Protein AF-A0A520JRY7-F1 (afdb_monomer_lite)

pLDDT: mean 71.34, std 22.79, range [27.14, 96.12]

Sequence (225 aa):
MYRLSPQTDRLFQAARTDRDGARLNGRCRMTIRLDDSADGVANPDWVLHAARRGGSVGSGRNVKAGEPNHASFRRAVLDQVLAVKILDAHLRNRIQLMQSDPTDLSGVSPTEAALLIRGMAAAGHADGGLQQPERARLVIYARTAPLTEDARCDILAEIERPPSIESLVRQVETPRIAERLYAVSIAVIGRESAVSRAYLAYLAIRLDLSNDIILRLNRENDSRR

Radius of gyration: 29.39 Å; chains: 1; bounding box: 61×73×72 Å

Foldseek 3Di:
DDDDDDPPPPVPPPPDDDPDDDDDDDDDDDDDDDDDDPPPDDPCVVVVVVVVPPDDDDDDDDDPPDPPPVVVVVVVVCVVVVVVVVVVVVVVVVVVVVPDQLLPCPPPDLLLLLLLLLLLLQLCCQQPHQDPVNLVVSLVSLVPRPYDPVSSVVSNVCSRPGDDLLVSLVSDPDLVSLLSSLLSSCLRRPCPDPRSVVVSVVSCVSSVHDPVSVVVSNVVSVVVD

Secondary structure (DSSP, 8-state):
--PPPTTGGGSSSSTT---------S-----------TTSS--THHHHHHHHT----------------HHHHHHHHHHHHHHHHHHHHHHHHHHHHT---TT--TT--HHHHHHHHHHHHHHHHHHT---HHHHHHHHHHHHHSS--HHHHHHHHHHHHSPPPHHHHHHT--SHHHHHHHHHHHHHHH-SSSHHHHHHHHHHHHHTT--HHHHHHHHHHHHHH-

Structure (mmCIF, N/CA/C/O backbone):
data_AF-A0A520JRY7-F1
#
_entry.id   AF-A0A520JRY7-F1
#
loop_
_atom_site.group_PDB
_atom_site.id
_atom_site.type_symbol
_atom_site.label_atom_id
_atom_site.label_alt_id
_atom_site.label_comp_id
_atom_site.label_asym_id
_atom_site.label_entity_id
_atom_site.label_seq_id
_atom_site.pdbx_PDB_ins_code
_atom_site.Cartn_x
_atom_site.Cartn_y
_atom_site.Cartn_z
_atom_site.occupancy
_atom_site.B_iso_or_equiv
_atom_site.auth_seq_id
_atom_site.auth_comp_id
_atom_site.auth_asym_id
_atom_site.auth_atom_id
_atom_site.pdbx_PDB_model_num
ATOM 1 N N . MET A 1 1 ? 3.749 -50.967 -9.430 1.00 41.41 1 MET A N 1
ATOM 2 C CA . MET A 1 1 ? 3.364 -51.441 -10.776 1.00 41.41 1 MET A CA 1
ATOM 3 C C . MET A 1 1 ? 2.195 -50.581 -11.249 1.00 41.41 1 MET A C 1
ATOM 5 O O . MET A 1 1 ? 1.063 -50.880 -10.908 1.00 41.41 1 MET A O 1
ATOM 9 N N . TYR A 1 2 ? 2.471 -49.471 -11.939 1.00 28.31 2 TYR A N 1
ATOM 10 C CA . TYR A 1 2 ? 1.441 -48.624 -12.555 1.00 28.31 2 TYR A CA 1
ATOM 11 C C . TYR A 1 2 ? 1.798 -48.421 -14.031 1.00 28.31 2 TYR A C 1
ATOM 13 O O . TYR A 1 2 ? 2.894 -47.971 -14.355 1.00 28.31 2 TYR A O 1
ATOM 21 N N . ARG A 1 3 ? 0.882 -48.871 -14.898 1.00 32.78 3 ARG A N 1
ATOM 22 C CA . ARG A 1 3 ? 0.915 -48.797 -16.365 1.00 32.78 3 ARG A CA 1
ATOM 23 C C . ARG A 1 3 ? 0.653 -47.362 -16.824 1.00 32.78 3 ARG A C 1
ATOM 25 O O . ARG A 1 3 ? -0.304 -46.747 -16.363 1.00 32.78 3 ARG A O 1
ATOM 32 N N . LEU A 1 4 ? 1.451 -46.885 -17.776 1.00 35.16 4 LEU A N 1
ATOM 33 C CA . LEU A 1 4 ? 1.168 -45.689 -18.574 1.00 35.16 4 LEU A CA 1
ATOM 34 C C . LEU A 1 4 ? 0.196 -46.033 -19.720 1.00 35.16 4 LEU A C 1
ATOM 36 O O . LEU A 1 4 ? 0.185 -47.161 -20.217 1.00 35.16 4 LEU A O 1
ATOM 40 N N . SER A 1 5 ? -0.651 -45.066 -20.076 1.00 40.75 5 SER A N 1
ATOM 41 C CA . SER A 1 5 ? -1.773 -45.162 -21.018 1.00 40.75 5 SER A CA 1
ATOM 42 C C . SER A 1 5 ? -1.356 -44.998 -22.503 1.00 40.75 5 SER A C 1
ATOM 44 O O . SER A 1 5 ? -0.248 -44.544 -22.785 1.00 40.75 5 SER A O 1
ATOM 46 N N . PRO A 1 6 ? -2.224 -45.355 -23.479 1.00 44.97 6 PRO A N 1
ATOM 47 C CA . PRO A 1 6 ? -1.853 -45.694 -24.868 1.00 44.97 6 PRO A CA 1
ATOM 48 C C . PRO A 1 6 ? -1.603 -44.527 -25.848 1.00 44.97 6 PRO A C 1
ATOM 50 O O . PRO A 1 6 ? -1.704 -44.716 -27.059 1.00 44.97 6 PRO A O 1
ATOM 53 N N . GLN A 1 7 ? -1.320 -43.308 -25.384 1.00 41.38 7 GLN A N 1
ATOM 54 C CA . GLN A 1 7 ? -1.220 -42.136 -26.277 1.00 41.38 7 GLN A CA 1
ATOM 55 C C . GLN A 1 7 ? 0.181 -41.868 -26.853 1.00 41.38 7 GLN A C 1
ATOM 57 O O . GLN A 1 7 ? 0.326 -41.018 -27.729 1.00 41.38 7 GLN A O 1
ATOM 62 N N . THR A 1 8 ? 1.206 -42.611 -26.437 1.00 41.31 8 THR A N 1
ATOM 63 C CA . THR A 1 8 ? 2.601 -42.390 -26.861 1.00 41.31 8 THR A CA 1
ATOM 64 C C . THR A 1 8 ? 2.986 -43.049 -28.191 1.00 41.31 8 THR A C 1
ATOM 66 O O . THR A 1 8 ? 4.033 -42.722 -28.744 1.00 41.31 8 THR A O 1
ATOM 69 N N . ASP A 1 9 ? 2.138 -43.908 -28.764 1.00 37.91 9 ASP A N 1
ATOM 70 C CA . ASP A 1 9 ? 2.526 -44.759 -29.903 1.00 37.91 9 ASP A CA 1
ATOM 71 C C . ASP A 1 9 ? 2.305 -44.126 -31.295 1.00 37.91 9 ASP A C 1
ATOM 73 O O . ASP A 1 9 ? 2.757 -44.650 -32.310 1.00 37.91 9 ASP A O 1
ATOM 77 N N . ARG A 1 10 ? 1.643 -42.960 -31.385 1.00 43.28 10 ARG A N 1
ATOM 78 C CA . ARG A 1 10 ? 1.391 -42.285 -32.680 1.00 43.28 10 ARG A CA 1
ATOM 79 C C . ARG A 1 10 ? 2.451 -41.267 -33.099 1.00 43.28 10 ARG A C 1
ATOM 81 O O . ARG A 1 10 ? 2.492 -40.902 -34.270 1.00 43.28 10 ARG A O 1
ATOM 88 N N . LEU A 1 11 ? 3.336 -40.842 -32.197 1.00 35.28 11 LEU A N 1
ATOM 89 C CA . LEU A 1 11 ? 4.366 -39.845 -32.525 1.00 35.28 11 LEU A CA 1
ATOM 90 C C . LEU A 1 11 ? 5.630 -40.454 -33.155 1.00 35.28 11 LEU A C 1
ATOM 92 O O . LEU A 1 11 ? 6.415 -39.730 -33.759 1.00 35.28 11 LEU A O 1
ATOM 96 N N . PHE A 1 12 ? 5.800 -41.780 -33.107 1.00 36.47 12 PHE A N 1
ATOM 97 C CA . PHE A 1 12 ? 6.983 -42.451 -33.660 1.00 36.47 12 PHE A CA 1
ATOM 98 C C . PHE A 1 12 ? 6.864 -42.902 -35.128 1.00 36.47 12 PHE A C 1
ATOM 100 O O . PHE A 1 12 ? 7.877 -43.283 -35.716 1.00 36.47 12 PHE A O 1
ATOM 107 N N . GLN A 1 13 ? 5.685 -42.830 -35.764 1.00 42.62 13 GLN A N 1
ATOM 108 C CA . GLN A 1 13 ? 5.512 -43.279 -37.161 1.00 42.62 13 GLN A CA 1
ATOM 109 C C . GLN A 1 13 ? 5.563 -42.174 -38.234 1.00 42.62 13 GLN A C 1
ATOM 111 O O . GLN A 1 13 ? 5.717 -42.502 -39.407 1.00 42.62 13 GLN A O 1
ATOM 116 N N . ALA A 1 14 ? 5.519 -40.883 -37.887 1.00 35.31 14 ALA A N 1
ATOM 117 C CA . ALA A 1 14 ? 5.470 -39.809 -38.894 1.00 35.31 14 ALA A CA 1
ATOM 118 C C . ALA A 1 14 ? 6.846 -39.338 -39.425 1.00 35.31 14 ALA A C 1
ATOM 120 O O . ALA A 1 14 ? 6.909 -38.578 -40.385 1.00 35.31 14 ALA A O 1
ATOM 121 N N . ALA A 1 15 ? 7.964 -39.787 -38.845 1.00 33.59 15 ALA A N 1
ATOM 122 C CA . ALA A 1 15 ? 9.295 -39.229 -39.125 1.00 33.59 15 ALA A CA 1
ATOM 123 C C . ALA A 1 15 ? 10.114 -39.979 -40.204 1.00 33.59 15 ALA A C 1
ATOM 125 O O . ALA A 1 15 ? 11.344 -39.995 -40.135 1.00 33.59 15 ALA A O 1
ATOM 126 N N . ARG A 1 16 ? 9.477 -40.640 -41.186 1.00 36.44 16 ARG A N 1
ATOM 127 C CA . ARG A 1 16 ? 10.201 -41.415 -42.224 1.00 36.44 16 ARG A CA 1
ATOM 128 C C . ARG A 1 16 ? 9.987 -41.023 -43.681 1.00 36.44 16 ARG A C 1
ATOM 130 O O . ARG A 1 16 ? 10.623 -41.632 -44.535 1.00 36.44 16 ARG A O 1
ATOM 137 N N . THR A 1 17 ? 9.207 -40.002 -44.001 1.00 41.28 17 THR A N 1
ATOM 138 C CA . THR A 1 17 ? 8.993 -39.628 -45.407 1.00 41.28 17 THR A CA 1
ATOM 139 C C . THR A 1 17 ? 9.148 -38.133 -45.607 1.00 41.28 17 THR A C 1
ATOM 141 O O . THR A 1 17 ? 8.151 -37.433 -45.700 1.00 41.28 17 THR A O 1
ATOM 144 N N . ASP A 1 18 ? 10.394 -37.656 -45.652 1.00 35.44 18 ASP A N 1
ATOM 145 C CA . ASP A 1 18 ? 10.755 -36.583 -46.589 1.00 35.44 18 ASP A CA 1
ATOM 146 C C . ASP A 1 18 ? 12.283 -36.499 -46.775 1.00 35.44 18 ASP A C 1
ATOM 148 O O . ASP A 1 18 ? 12.987 -35.630 -46.260 1.00 35.44 18 ASP A O 1
ATOM 152 N N . ARG A 1 19 ? 12.839 -37.493 -47.473 1.00 39.50 19 ARG A N 1
ATOM 153 C CA . ARG A 1 19 ? 13.975 -37.241 -48.360 1.00 39.50 19 ARG A CA 1
ATOM 154 C C . ARG A 1 19 ? 13.337 -37.082 -49.728 1.00 39.50 19 ARG A C 1
ATOM 156 O O . ARG A 1 19 ? 12.902 -38.096 -50.250 1.00 39.50 19 ARG A O 1
ATOM 163 N N . ASP A 1 20 ? 13.252 -35.869 -50.259 1.00 34.22 20 ASP A N 1
ATOM 164 C CA . ASP A 1 20 ? 13.630 -35.588 -51.644 1.00 34.22 20 ASP A CA 1
ATOM 165 C C . ASP A 1 20 ? 13.478 -34.101 -52.003 1.00 34.22 20 ASP A C 1
ATOM 167 O O . ASP A 1 20 ? 12.413 -33.506 -51.936 1.00 34.22 20 ASP A O 1
ATOM 171 N N . GLY A 1 21 ? 14.600 -33.525 -52.447 1.00 37.22 21 GLY A N 1
ATOM 172 C CA . GLY A 1 21 ? 14.643 -32.575 -53.557 1.00 37.22 21 GLY A CA 1
ATOM 173 C C . GLY A 1 21 ? 14.059 -31.171 -53.373 1.00 37.22 21 GLY A C 1
ATOM 174 O O . GLY A 1 21 ?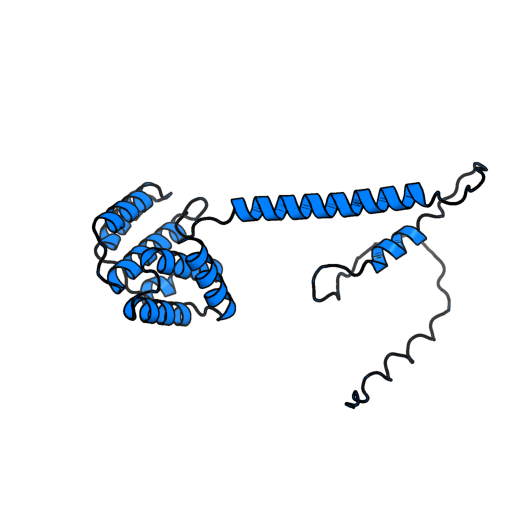 12.909 -30.927 -53.707 1.00 37.22 21 GLY A O 1
ATOM 175 N N . ALA A 1 22 ? 14.922 -30.182 -53.119 1.00 32.22 22 ALA A N 1
ATOM 176 C CA . ALA A 1 22 ? 14.772 -28.877 -53.771 1.00 32.22 22 ALA A CA 1
ATOM 177 C C . ALA A 1 22 ? 16.111 -28.136 -53.864 1.00 32.22 22 ALA A C 1
ATOM 179 O O . ALA A 1 22 ? 16.780 -27.853 -52.871 1.00 32.22 22 ALA A O 1
ATOM 180 N N . ARG A 1 23 ? 16.494 -27.846 -55.109 1.00 31.30 23 ARG A N 1
ATOM 181 C CA . ARG A 1 23 ? 17.669 -27.074 -55.508 1.00 31.30 23 ARG A CA 1
ATOM 182 C C . ARG A 1 23 ? 17.601 -25.646 -54.965 1.00 31.30 23 ARG A C 1
ATOM 184 O O . ARG A 1 23 ? 16.553 -25.010 -54.962 1.00 31.30 23 ARG A O 1
ATOM 191 N N . LEU A 1 24 ? 18.769 -25.145 -54.583 1.00 40.44 24 LEU A N 1
ATOM 192 C CA . LEU A 1 24 ? 19.009 -23.773 -54.164 1.00 40.44 24 LEU A CA 1
ATOM 193 C C . LEU A 1 24 ? 18.799 -22.811 -55.338 1.00 40.44 24 LEU A C 1
ATOM 195 O O . LEU A 1 24 ? 19.466 -22.937 -56.364 1.00 40.44 24 LEU A O 1
ATOM 199 N N . ASN A 1 25 ? 17.954 -21.800 -55.151 1.00 32.22 25 ASN A N 1
ATOM 200 C CA . ASN A 1 25 ? 18.123 -20.534 -55.846 1.00 32.22 25 ASN A CA 1
ATOM 201 C C . ASN A 1 25 ? 17.803 -19.373 -54.895 1.00 32.22 25 ASN A C 1
ATOM 203 O O . ASN A 1 25 ? 16.720 -19.312 -54.328 1.00 32.22 25 ASN A O 1
ATOM 207 N N . GLY A 1 26 ? 18.800 -18.502 -54.714 1.00 44.09 26 GLY A N 1
ATOM 208 C CA . GLY A 1 26 ? 18.720 -17.108 -54.264 1.00 44.09 26 GLY A CA 1
ATOM 209 C C . GLY A 1 26 ? 17.785 -16.720 -53.107 1.00 44.09 26 GLY A C 1
ATOM 210 O O . GLY A 1 26 ? 16.591 -16.553 -53.301 1.00 44.09 26 GLY A O 1
ATOM 211 N N . ARG A 1 27 ? 18.405 -16.344 -51.975 1.00 36.97 27 ARG A N 1
ATOM 212 C CA . ARG A 1 27 ? 17.860 -15.590 -50.817 1.00 36.97 27 ARG A CA 1
ATOM 213 C C . ARG A 1 27 ? 16.886 -16.336 -49.892 1.00 36.97 27 ARG A C 1
ATOM 215 O O . ARG A 1 27 ? 15.673 -16.188 -49.984 1.00 36.97 27 ARG A O 1
ATOM 222 N N . CYS A 1 28 ? 17.436 -16.970 -48.854 1.00 28.67 28 CYS A N 1
ATOM 223 C CA . CYS A 1 28 ? 16.674 -17.298 -47.646 1.00 28.67 28 CYS A CA 1
ATOM 224 C C . CYS A 1 28 ? 16.610 -16.087 -46.704 1.00 28.67 28 CYS A C 1
ATOM 226 O O . CYS A 1 28 ? 17.604 -15.679 -46.106 1.00 28.67 28 CYS A O 1
ATOM 228 N N . ARG A 1 29 ? 15.406 -15.530 -46.570 1.00 30.11 29 ARG A N 1
ATOM 229 C CA . ARG A 1 29 ? 14.998 -14.611 -45.505 1.00 30.11 29 ARG A CA 1
ATOM 230 C C . ARG A 1 29 ? 14.775 -15.447 -44.239 1.00 30.11 29 ARG A C 1
ATOM 232 O O . ARG A 1 29 ? 13.882 -16.284 -44.209 1.00 30.11 29 ARG A O 1
ATOM 239 N N . MET A 1 30 ? 15.612 -15.265 -43.220 1.00 27.14 30 MET A N 1
ATOM 240 C CA . MET A 1 30 ? 15.534 -16.019 -41.964 1.00 27.14 30 MET A CA 1
ATOM 241 C C . MET A 1 30 ? 14.424 -15.432 -41.077 1.00 27.14 30 MET A C 1
ATOM 243 O O . MET A 1 30 ? 14.625 -14.412 -40.425 1.00 27.14 30 MET A O 1
ATOM 247 N N . THR A 1 31 ? 13.245 -16.049 -41.055 1.00 30.72 31 THR A N 1
ATOM 248 C CA . THR A 1 31 ? 12.244 -15.830 -39.998 1.00 30.72 31 THR A CA 1
ATOM 249 C C . THR A 1 31 ? 12.404 -16.932 -38.960 1.00 30.72 31 THR A C 1
ATOM 251 O O . THR A 1 31 ? 12.147 -18.097 -39.260 1.00 30.72 31 THR A O 1
ATOM 254 N N . ILE A 1 32 ? 12.855 -16.583 -37.755 1.00 34.94 32 ILE A N 1
ATOM 255 C CA . ILE A 1 32 ? 12.918 -17.511 -36.622 1.00 34.94 32 ILE A CA 1
ATOM 256 C C . ILE A 1 32 ? 11.521 -17.556 -35.998 1.00 34.94 32 ILE A C 1
ATOM 258 O O . ILE A 1 32 ? 11.042 -16.540 -35.500 1.00 34.94 32 ILE A O 1
ATOM 262 N N . ARG A 1 33 ? 10.860 -18.718 -36.048 1.00 33.81 33 ARG A N 1
ATOM 263 C CA . ARG A 1 33 ? 9.723 -19.016 -35.168 1.00 33.81 33 ARG A CA 1
ATOM 264 C C . ARG A 1 33 ? 10.287 -19.401 -33.803 1.00 33.81 33 ARG A C 1
ATOM 266 O O . ARG A 1 33 ? 11.060 -20.350 -33.708 1.00 33.81 33 ARG A O 1
ATOM 273 N N . LEU A 1 34 ? 9.935 -18.619 -32.793 1.00 41.16 34 LEU A N 1
ATOM 274 C CA . LEU A 1 34 ? 10.097 -18.943 -31.382 1.00 41.16 34 LEU A CA 1
ATOM 275 C C . LEU A 1 34 ? 8.815 -19.660 -30.981 1.00 41.16 34 LEU A C 1
ATOM 277 O O . LEU A 1 34 ? 7.808 -18.978 -30.911 1.00 41.16 34 LEU A O 1
ATOM 281 N N . ASP A 1 35 ? 8.829 -20.976 -30.791 1.00 37.75 35 ASP A N 1
ATOM 282 C CA . ASP A 1 35 ? 7.811 -21.657 -29.985 1.00 37.75 35 ASP A CA 1
ATOM 283 C C . ASP A 1 35 ? 8.328 -23.022 -29.501 1.00 37.75 35 ASP A C 1
ATOM 285 O O . ASP A 1 35 ? 9.102 -23.689 -30.190 1.00 37.75 35 ASP A O 1
ATOM 289 N N . ASP A 1 36 ? 7.865 -23.366 -28.296 1.00 39.59 36 ASP A N 1
ATOM 290 C CA . ASP A 1 36 ? 8.012 -24.593 -27.499 1.00 39.59 36 ASP A CA 1
ATOM 291 C C . ASP A 1 36 ? 9.268 -24.771 -26.621 1.00 39.59 36 ASP A C 1
ATOM 293 O O . ASP A 1 36 ? 10.148 -25.590 -26.880 1.00 39.59 36 ASP A O 1
ATOM 297 N N . SER A 1 37 ? 9.282 -24.077 -25.470 1.00 38.31 37 SER A N 1
ATOM 298 C CA . SER A 1 37 ? 9.876 -24.609 -24.229 1.00 38.31 37 SER A CA 1
ATOM 299 C C . SER A 1 37 ? 9.226 -23.963 -22.995 1.00 38.31 37 SER A C 1
ATOM 301 O O . SER A 1 37 ? 9.365 -22.760 -22.782 1.00 38.31 37 SER A O 1
ATOM 303 N N . ALA A 1 38 ? 8.534 -24.764 -22.178 1.00 42.19 38 ALA A N 1
ATOM 304 C CA . ALA A 1 38 ? 7.659 -24.309 -21.086 1.00 42.19 38 ALA A CA 1
ATOM 305 C C . ALA A 1 38 ? 8.366 -23.549 -19.942 1.00 42.19 38 ALA A C 1
ATOM 307 O O . ALA A 1 38 ? 7.726 -22.754 -19.261 1.00 42.19 38 ALA A O 1
ATOM 308 N N . ASP A 1 39 ? 9.682 -23.712 -19.776 1.00 43.38 39 ASP A N 1
ATOM 309 C CA . ASP A 1 39 ? 10.377 -23.232 -18.570 1.00 43.38 39 ASP A CA 1
ATOM 310 C C . ASP A 1 39 ? 11.445 -22.162 -18.852 1.00 43.38 39 ASP A C 1
ATOM 312 O O . ASP A 1 39 ? 12.258 -21.841 -17.986 1.00 43.38 39 ASP A O 1
ATOM 316 N N . GLY A 1 40 ? 11.489 -21.611 -20.072 1.00 39.91 40 GLY A N 1
ATOM 317 C CA . GLY A 1 40 ? 12.366 -20.486 -20.440 1.00 39.91 40 GLY A CA 1
ATOM 318 C C . GLY A 1 40 ? 13.880 -20.727 -20.311 1.00 39.91 40 GLY A C 1
ATOM 319 O O . GLY A 1 40 ? 14.669 -19.850 -20.661 1.00 39.91 40 GLY A O 1
ATOM 320 N N . VAL A 1 41 ? 14.316 -21.898 -19.840 1.00 44.69 41 VAL A N 1
ATOM 321 C CA . VAL A 1 41 ? 15.723 -22.226 -19.618 1.00 44.69 41 VAL A CA 1
ATOM 322 C C . VAL A 1 41 ? 15.999 -23.672 -20.029 1.00 44.69 41 VAL A C 1
ATOM 324 O O . VAL A 1 41 ? 15.470 -24.618 -19.461 1.00 44.69 41 VAL A O 1
ATOM 327 N N . ALA A 1 42 ? 16.924 -23.791 -20.983 1.00 48.09 42 ALA A N 1
ATOM 328 C CA . ALA A 1 42 ? 17.711 -24.971 -21.329 1.00 48.09 42 ALA A CA 1
ATOM 329 C C . ALA A 1 42 ? 16.986 -26.162 -21.987 1.00 48.09 42 ALA A C 1
ATOM 331 O O . ALA A 1 42 ? 16.807 -27.210 -21.378 1.00 48.09 42 ALA A O 1
ATOM 332 N N . ASN A 1 43 ? 16.831 -26.092 -23.314 1.00 42.09 43 ASN A N 1
ATOM 333 C CA . ASN A 1 43 ? 17.341 -27.202 -24.120 1.00 42.09 43 ASN A CA 1
ATOM 334 C C . ASN A 1 43 ? 18.687 -26.781 -24.758 1.00 42.09 43 ASN A C 1
ATOM 336 O O . ASN A 1 43 ? 18.699 -25.893 -25.614 1.00 42.09 43 ASN A O 1
ATOM 340 N N . PRO A 1 44 ? 19.834 -27.358 -24.346 1.00 48.00 44 PRO A N 1
ATOM 341 C CA . PRO A 1 44 ? 21.146 -27.063 -24.925 1.00 48.00 44 PRO A CA 1
ATOM 342 C C . PRO A 1 44 ? 21.335 -27.647 -26.336 1.00 48.00 44 PRO A C 1
ATOM 344 O O . PRO A 1 44 ? 22.388 -27.435 -26.944 1.00 48.00 44 PRO A O 1
ATOM 347 N N . ASP A 1 45 ? 20.339 -28.345 -26.891 1.00 46.16 45 ASP A N 1
ATOM 348 C CA . ASP A 1 45 ? 20.431 -28.958 -28.217 1.00 46.16 45 ASP A CA 1
ATOM 349 C C . ASP A 1 45 ? 20.766 -27.946 -29.313 1.00 46.16 45 ASP A C 1
ATOM 351 O O . ASP A 1 45 ? 21.584 -28.237 -30.186 1.00 46.16 45 ASP A O 1
ATOM 355 N N . TRP A 1 46 ? 20.240 -26.718 -29.259 1.00 52.47 46 TRP A N 1
ATOM 356 C CA . TRP A 1 46 ? 20.576 -25.709 -30.270 1.00 52.47 46 TRP A CA 1
ATOM 357 C C . TRP A 1 46 ? 22.041 -25.242 -30.182 1.00 52.47 46 TRP A C 1
ATOM 359 O O . TRP A 1 46 ? 22.648 -24.948 -31.215 1.00 52.47 46 TRP A O 1
ATOM 369 N N . VAL A 1 47 ? 22.644 -25.249 -28.987 1.00 46.50 47 VAL A N 1
ATOM 370 C CA . VAL A 1 47 ? 24.066 -24.924 -28.766 1.00 46.50 47 VAL A CA 1
ATOM 371 C C . VAL A 1 47 ? 24.958 -26.052 -29.298 1.00 46.50 47 VAL A C 1
ATOM 373 O O . VAL A 1 47 ? 25.953 -25.798 -29.982 1.00 46.50 47 VAL A O 1
ATOM 376 N N . LEU A 1 48 ? 24.553 -27.310 -29.095 1.00 43.94 48 LEU A N 1
ATOM 377 C CA . LEU A 1 48 ? 25.229 -28.487 -29.656 1.00 43.94 48 LEU A CA 1
ATOM 378 C C . LEU A 1 48 ? 25.047 -28.611 -31.183 1.00 43.94 48 LEU A C 1
ATOM 380 O O . LEU A 1 48 ? 25.920 -29.143 -31.877 1.00 43.94 48 LEU A O 1
ATOM 384 N N . HIS A 1 49 ? 23.940 -28.106 -31.734 1.00 41.03 49 HIS A N 1
ATOM 385 C CA . HIS A 1 49 ? 23.690 -28.058 -33.178 1.00 41.03 49 HIS A CA 1
ATOM 386 C C . HIS A 1 49 ? 24.406 -26.896 -33.881 1.00 41.03 49 HIS A C 1
ATOM 388 O O . HIS A 1 49 ? 24.795 -27.047 -35.043 1.00 41.03 49 HIS A O 1
ATOM 394 N N . ALA A 1 50 ? 24.628 -25.765 -33.205 1.00 44.22 50 ALA A N 1
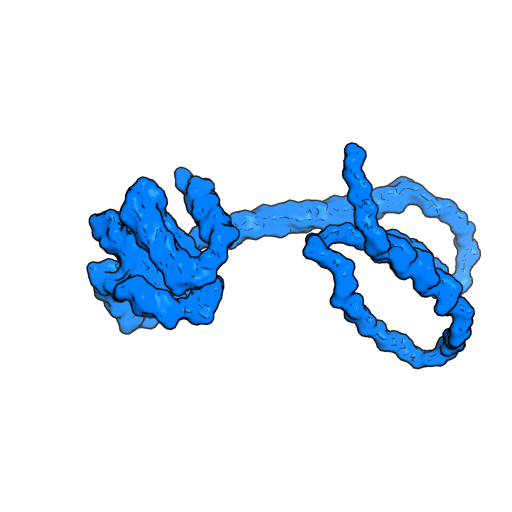ATOM 395 C CA . ALA A 1 50 ? 25.430 -24.659 -33.729 1.00 44.22 50 ALA A CA 1
ATOM 396 C C . ALA A 1 50 ? 26.916 -25.044 -33.844 1.00 44.22 50 ALA A C 1
ATOM 398 O O . ALA A 1 50 ? 27.541 -24.784 -34.873 1.00 44.22 50 ALA A O 1
ATOM 399 N N . ALA A 1 51 ? 27.450 -25.768 -32.854 1.00 43.19 51 ALA A N 1
ATOM 400 C CA . ALA A 1 51 ? 28.828 -26.262 -32.868 1.00 43.19 51 ALA A CA 1
ATOM 401 C C . ALA A 1 51 ? 29.115 -27.244 -34.024 1.00 43.19 51 ALA A C 1
ATOM 403 O O . ALA A 1 51 ? 30.220 -27.264 -34.560 1.00 43.19 51 ALA A O 1
ATOM 404 N N . ARG A 1 52 ? 28.113 -28.019 -34.469 1.00 45.41 52 ARG A N 1
ATOM 405 C CA . ARG A 1 52 ? 28.249 -28.954 -35.603 1.00 45.41 52 ARG A CA 1
ATOM 406 C C . ARG A 1 52 ? 28.201 -28.297 -36.986 1.00 45.41 52 ARG A C 1
ATOM 408 O O . ARG A 1 52 ? 28.637 -28.917 -37.949 1.00 45.41 52 ARG A O 1
ATOM 415 N N . ARG A 1 53 ? 27.696 -27.062 -37.109 1.00 41.38 53 ARG A N 1
ATOM 416 C CA . ARG A 1 53 ? 27.581 -26.350 -38.401 1.00 41.38 53 ARG A CA 1
ATOM 417 C C . ARG A 1 53 ? 28.723 -25.371 -38.692 1.00 41.38 53 ARG A C 1
ATOM 419 O O . ARG A 1 53 ? 28.748 -24.784 -39.769 1.00 41.38 53 ARG A O 1
ATOM 426 N N . GLY A 1 54 ? 29.700 -25.237 -37.795 1.00 41.59 54 GLY A N 1
ATOM 427 C CA . GLY A 1 54 ? 30.882 -24.380 -37.963 1.00 41.59 54 GLY A CA 1
ATOM 428 C C . GLY A 1 54 ? 31.948 -24.912 -38.933 1.00 41.59 54 GLY A C 1
ATOM 429 O O . GLY A 1 54 ? 33.134 -24.762 -38.662 1.00 41.59 54 GLY A O 1
ATOM 430 N N . GLY A 1 55 ? 31.558 -25.546 -40.041 1.00 45.81 55 GLY A N 1
ATOM 431 C CA . GLY A 1 55 ? 32.491 -26.173 -40.978 1.00 45.81 55 GLY A CA 1
ATOM 432 C C . GLY A 1 55 ? 31.972 -26.227 -42.411 1.00 45.81 55 GLY A C 1
ATOM 433 O O . GLY A 1 55 ? 31.596 -27.292 -42.880 1.00 45.81 55 GLY A O 1
ATOM 434 N N . SER A 1 56 ? 31.921 -25.085 -43.102 1.00 43.84 56 SER A N 1
ATOM 435 C CA . SER A 1 56 ? 32.316 -24.946 -44.521 1.00 43.84 56 SER A CA 1
ATOM 436 C C . SER A 1 56 ? 31.872 -23.597 -45.102 1.00 43.84 56 SER A C 1
ATOM 438 O O . SER A 1 56 ? 30.753 -23.423 -45.568 1.00 43.84 56 SER A O 1
ATOM 440 N N . VAL A 1 57 ? 32.802 -22.643 -45.147 1.00 34.94 57 VAL A N 1
ATOM 441 C CA . VAL A 1 57 ? 32.862 -21.637 -46.215 1.00 34.94 57 VAL A CA 1
ATOM 442 C C . VAL A 1 57 ? 34.313 -21.630 -46.679 1.00 34.94 57 VAL A C 1
ATOM 444 O O . VAL A 1 57 ? 35.223 -21.368 -45.896 1.00 34.94 57 VAL A O 1
ATOM 447 N N . GLY A 1 58 ? 34.530 -22.062 -47.918 1.00 36.66 58 GLY A N 1
ATOM 448 C CA . GLY A 1 58 ? 35.856 -22.307 -48.467 1.00 36.66 58 GLY A CA 1
ATOM 449 C C . GLY A 1 58 ? 36.606 -21.032 -48.844 1.00 36.66 58 GLY A C 1
ATOM 450 O O . GLY A 1 58 ? 36.031 -20.100 -49.393 1.00 36.66 58 GLY A O 1
ATOM 451 N N . SER A 1 59 ? 37.916 -21.040 -48.609 1.00 32.66 59 SER A N 1
ATOM 452 C CA . SER A 1 59 ? 38.933 -20.659 -49.595 1.00 32.66 59 SER A CA 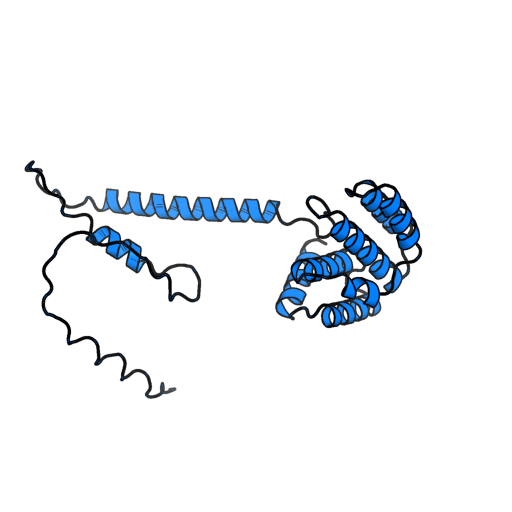1
ATOM 453 C C . SER A 1 59 ? 40.304 -21.111 -49.083 1.00 32.66 59 SER A C 1
ATOM 455 O O . SER A 1 59 ? 40.565 -21.100 -47.882 1.00 32.66 59 SER A O 1
ATOM 457 N N . GLY A 1 60 ? 41.139 -21.602 -49.995 1.00 41.97 60 GLY A N 1
ATOM 458 C CA . GLY A 1 60 ? 42.247 -22.514 -49.731 1.00 41.97 60 GLY A CA 1
ATOM 459 C C . GLY A 1 60 ? 43.302 -22.035 -48.730 1.00 41.97 60 GLY A C 1
ATOM 460 O O . GLY A 1 60 ? 43.850 -20.942 -48.841 1.00 41.97 60 GLY A O 1
ATOM 461 N N . ARG A 1 61 ? 43.644 -22.934 -47.802 1.00 34.78 61 ARG A N 1
ATOM 462 C CA . ARG A 1 61 ? 44.988 -23.147 -47.244 1.00 34.78 61 ARG A CA 1
ATOM 463 C C . ARG A 1 61 ? 44.983 -24.501 -46.532 1.00 34.78 61 ARG A C 1
ATOM 465 O O . ARG A 1 61 ? 44.136 -24.754 -45.682 1.00 34.78 61 ARG A O 1
ATOM 472 N N . ASN A 1 62 ? 45.893 -25.386 -46.928 1.00 44.56 62 ASN A N 1
ATOM 473 C CA . ASN A 1 62 ? 46.028 -26.729 -46.373 1.00 44.56 62 ASN A CA 1
ATOM 474 C C . ASN A 1 62 ? 46.637 -26.627 -44.963 1.00 44.56 62 ASN A C 1
ATOM 476 O O . ASN A 1 62 ? 47.852 -26.662 -44.792 1.00 44.56 62 ASN A O 1
ATOM 480 N N . VAL A 1 63 ? 45.787 -26.405 -43.959 1.00 44.34 63 VAL A N 1
ATOM 481 C CA . VAL A 1 63 ? 46.143 -26.544 -42.546 1.00 44.34 63 VAL A CA 1
ATOM 482 C C . VAL A 1 63 ? 45.730 -27.954 -42.151 1.00 44.34 63 VAL A C 1
ATOM 484 O O . VAL A 1 63 ? 44.549 -28.289 -42.228 1.00 44.34 63 VAL A O 1
ATOM 487 N N . LYS A 1 64 ? 46.700 -28.790 -41.758 1.00 44.16 64 LYS A N 1
ATOM 488 C CA . LYS A 1 64 ? 46.427 -30.098 -41.151 1.00 44.16 64 LYS A CA 1
ATOM 489 C C . LYS A 1 64 ? 45.376 -29.898 -40.059 1.00 44.16 64 LYS A C 1
ATOM 491 O O . LYS A 1 64 ? 45.633 -29.159 -39.110 1.00 44.16 64 LYS A O 1
ATOM 496 N N . ALA A 1 65 ? 44.210 -30.522 -40.209 1.00 43.25 65 ALA A N 1
ATOM 497 C CA . ALA A 1 65 ? 43.179 -30.542 -39.183 1.00 43.25 65 ALA A CA 1
ATOM 498 C C . ALA A 1 65 ? 43.728 -31.321 -37.979 1.00 43.25 65 ALA A C 1
ATOM 500 O O . ALA A 1 65 ? 43.600 -32.539 -37.900 1.00 43.25 65 ALA A O 1
ATOM 501 N N . GLY A 1 66 ? 44.432 -30.621 -37.087 1.00 48.22 66 GLY A N 1
ATOM 502 C CA . GLY A 1 66 ? 44.734 -31.131 -35.761 1.00 48.22 66 GLY A CA 1
ATOM 503 C C . GLY A 1 66 ? 43.408 -31.363 -35.053 1.00 48.22 66 GLY A C 1
ATOM 504 O O . GLY A 1 66 ? 42.539 -30.488 -35.088 1.00 48.22 66 GLY A O 1
ATOM 505 N N . GLU A 1 67 ? 43.239 -32.550 -34.473 1.00 51.06 67 GLU A N 1
ATOM 506 C CA . GLU A 1 67 ? 42.069 -32.885 -33.667 1.00 51.06 67 GLU A CA 1
ATOM 507 C C . GLU A 1 67 ? 41.755 -31.726 -32.712 1.00 51.06 67 GLU A C 1
ATOM 509 O O . GLU A 1 67 ? 42.682 -31.164 -32.111 1.00 51.06 67 GLU A O 1
ATOM 514 N N . PRO A 1 68 ? 40.479 -31.318 -32.580 1.00 55.22 68 PRO A N 1
ATOM 515 C CA . PRO A 1 68 ? 40.127 -30.227 -31.691 1.00 55.22 68 PRO A CA 1
ATOM 516 C C . PRO A 1 68 ? 40.653 -30.563 -30.297 1.00 55.22 68 PRO A C 1
ATOM 518 O O . PRO A 1 68 ? 40.303 -31.588 -29.710 1.00 55.22 68 PRO A O 1
ATOM 521 N N . ASN A 1 69 ? 41.549 -29.719 -29.783 1.00 66.06 69 ASN A N 1
ATOM 522 C CA . ASN A 1 69 ? 42.132 -29.926 -28.471 1.00 66.06 69 ASN A CA 1
ATOM 523 C C . ASN A 1 69 ? 40.991 -29.895 -27.442 1.00 66.06 69 ASN A C 1
ATOM 525 O O . ASN A 1 69 ? 40.418 -28.852 -27.137 1.00 66.06 69 ASN A O 1
ATOM 529 N N . HIS A 1 70 ? 40.640 -31.058 -26.902 1.00 57.56 70 HIS A N 1
ATOM 530 C CA . HIS A 1 70 ? 39.524 -31.215 -25.972 1.00 57.56 70 HIS A CA 1
ATOM 531 C C . HIS A 1 70 ? 39.687 -30.327 -24.726 1.00 57.56 70 HIS A C 1
ATOM 533 O O . HIS A 1 70 ? 38.708 -29.989 -24.061 1.00 57.56 70 HIS A O 1
ATOM 539 N N . ALA A 1 71 ? 40.917 -29.921 -24.391 1.00 62.59 71 ALA A N 1
ATOM 540 C CA . ALA A 1 71 ? 41.178 -28.952 -23.335 1.00 62.59 71 ALA A CA 1
ATOM 541 C C . ALA A 1 71 ? 40.773 -27.517 -23.723 1.00 62.59 71 ALA A C 1
ATOM 543 O O . ALA A 1 71 ? 40.195 -26.824 -22.889 1.00 62.59 71 ALA A O 1
ATOM 544 N N . SER A 1 72 ? 41.009 -27.074 -24.964 1.00 62.59 72 SER A N 1
ATOM 545 C CA . SER A 1 72 ? 40.600 -25.732 -25.410 1.00 62.59 72 SER A CA 1
ATOM 546 C C . SER A 1 72 ? 39.086 -25.630 -25.585 1.00 62.59 72 SER A C 1
ATOM 548 O O . SER A 1 72 ? 38.496 -24.628 -25.188 1.00 62.59 72 SER A O 1
ATOM 550 N N . PHE A 1 73 ? 38.442 -26.694 -26.073 1.00 57.72 73 PHE A N 1
ATOM 551 C CA . PHE A 1 73 ? 36.983 -26.766 -26.155 1.00 57.72 73 PHE A CA 1
ATOM 552 C C . PHE A 1 73 ? 36.327 -26.736 -24.764 1.00 57.72 73 PHE A C 1
ATOM 554 O O . PHE A 1 73 ? 35.415 -25.946 -24.532 1.00 57.72 73 PHE A O 1
ATOM 561 N N . ARG A 1 74 ? 36.833 -27.525 -23.801 1.00 69.38 74 ARG A N 1
ATOM 562 C CA . ARG A 1 74 ? 36.350 -27.486 -22.407 1.00 69.38 74 ARG A CA 1
ATOM 563 C C . ARG A 1 74 ? 36.522 -26.109 -21.776 1.00 69.38 74 ARG A C 1
ATOM 565 O O . ARG A 1 74 ? 35.618 -25.661 -21.085 1.00 69.38 74 ARG A O 1
ATOM 572 N N . ARG A 1 75 ? 37.642 -25.431 -22.034 1.00 74.50 75 ARG A N 1
ATOM 573 C CA . ARG A 1 75 ? 37.894 -24.081 -21.518 1.00 74.50 75 ARG A CA 1
ATOM 574 C C . ARG A 1 75 ? 36.897 -23.064 -22.076 1.00 74.50 75 ARG A C 1
ATOM 576 O O . ARG A 1 75 ? 36.286 -22.359 -21.293 1.00 74.50 75 ARG A O 1
ATOM 583 N N . ALA A 1 76 ? 36.634 -23.087 -23.382 1.00 71.88 76 ALA A N 1
ATOM 584 C CA . ALA A 1 76 ? 35.648 -22.202 -24.005 1.00 71.88 76 ALA A CA 1
ATOM 585 C C . ALA A 1 76 ? 34.220 -22.425 -23.471 1.00 71.88 76 ALA A C 1
ATOM 587 O O . ALA A 1 76 ? 33.495 -21.468 -23.204 1.00 71.88 76 ALA A O 1
ATOM 588 N N . VAL A 1 77 ? 33.823 -23.688 -23.268 1.00 77.44 77 VAL A N 1
ATOM 589 C CA . VAL A 1 77 ? 32.520 -24.020 -22.668 1.00 77.44 77 VAL A CA 1
ATOM 590 C C . VAL A 1 77 ? 32.455 -23.558 -21.209 1.00 77.44 77 VAL A C 1
ATOM 592 O O . VAL A 1 77 ? 31.448 -22.988 -20.795 1.00 77.44 77 VAL A O 1
ATOM 595 N N . LEU A 1 78 ? 33.525 -23.762 -20.434 1.00 80.62 78 LEU A N 1
ATOM 596 C CA . LEU A 1 78 ? 33.611 -23.293 -19.050 1.00 80.62 78 LEU A CA 1
ATOM 597 C C . LEU A 1 78 ? 33.546 -21.767 -18.964 1.00 80.62 78 LEU A C 1
ATOM 599 O O . LEU A 1 78 ? 32.799 -21.262 -18.134 1.00 80.62 78 LEU A O 1
ATOM 603 N N . ASP A 1 79 ? 34.249 -21.045 -19.835 1.00 78.56 79 ASP A N 1
ATOM 604 C CA . ASP A 1 79 ? 34.236 -19.580 -19.874 1.00 78.56 79 ASP A CA 1
ATOM 605 C C . ASP A 1 79 ? 32.825 -19.051 -20.167 1.00 78.56 79 ASP A C 1
ATOM 607 O O . ASP A 1 79 ? 32.361 -18.106 -19.529 1.00 78.56 79 ASP A O 1
ATOM 611 N N . GLN A 1 80 ? 32.091 -19.704 -21.073 1.00 74.69 80 GLN A N 1
ATOM 612 C CA . GLN A 1 80 ? 30.723 -19.319 -21.411 1.00 74.69 80 GLN A CA 1
ATOM 613 C C . GLN A 1 80 ? 29.728 -19.625 -20.280 1.00 74.69 80 GLN A C 1
ATOM 615 O O . GLN A 1 80 ? 28.908 -18.773 -19.934 1.00 74.69 80 GLN A O 1
ATOM 620 N N . VAL A 1 81 ? 29.807 -20.813 -19.668 1.00 88.25 81 VAL A N 1
ATOM 621 C CA . VAL A 1 81 ? 28.957 -21.182 -18.521 1.00 88.25 81 VAL A CA 1
ATOM 622 C C . VAL A 1 81 ? 29.254 -20.286 -17.320 1.00 88.25 81 VAL A C 1
ATOM 624 O O . VAL A 1 81 ? 28.326 -19.825 -16.654 1.00 88.25 81 VAL A O 1
ATOM 627 N N . LEU A 1 82 ? 30.530 -19.997 -17.065 1.00 87.00 82 LEU A N 1
ATOM 628 C CA . LEU A 1 82 ? 30.961 -19.092 -16.009 1.00 87.00 82 LEU A CA 1
ATOM 629 C C . LEU A 1 82 ? 30.441 -17.675 -16.259 1.00 87.00 82 LEU A C 1
ATOM 631 O O . LEU A 1 82 ? 29.872 -17.085 -15.347 1.00 87.00 82 LEU A O 1
ATOM 635 N N . ALA A 1 83 ? 30.553 -17.151 -17.483 1.00 85.19 83 ALA A N 1
ATOM 636 C CA . ALA A 1 83 ? 30.023 -15.836 -17.835 1.00 85.19 83 ALA A CA 1
ATOM 637 C C . ALA A 1 83 ? 28.506 -15.745 -17.600 1.00 85.19 83 ALA A C 1
ATOM 639 O O . ALA A 1 83 ? 28.038 -14.777 -17.002 1.00 85.19 83 ALA A O 1
ATOM 640 N N . VAL A 1 84 ? 27.742 -16.773 -17.991 1.00 83.12 84 VAL A N 1
ATOM 641 C CA . VAL A 1 84 ? 26.293 -16.837 -17.737 1.00 83.12 84 VAL A CA 1
ATOM 642 C C . VAL A 1 84 ? 25.996 -16.894 -16.240 1.00 83.12 84 VAL A C 1
ATOM 644 O O . VAL A 1 84 ? 25.109 -16.186 -15.780 1.00 83.12 84 VAL A O 1
ATOM 647 N N . LYS A 1 85 ? 26.736 -17.690 -15.458 1.00 85.69 85 LYS A N 1
ATOM 648 C CA . LYS A 1 85 ? 26.533 -17.801 -14.004 1.00 85.69 85 LYS A CA 1
ATOM 649 C C . LYS A 1 85 ? 26.929 -16.535 -13.249 1.00 85.69 85 LYS A C 1
ATOM 651 O O . LYS A 1 85 ? 26.235 -16.166 -12.310 1.00 85.69 85 LYS A O 1
ATOM 656 N N . ILE A 1 86 ? 27.999 -15.858 -13.662 1.00 92.38 86 ILE A N 1
ATOM 657 C CA . ILE A 1 86 ? 28.407 -14.567 -13.096 1.00 92.38 86 ILE A CA 1
ATOM 658 C C . ILE A 1 86 ? 27.374 -13.499 -13.442 1.00 92.38 86 ILE A C 1
ATOM 660 O O . ILE A 1 86 ? 26.980 -12.746 -12.559 1.00 92.38 86 ILE A O 1
ATOM 664 N N . LEU A 1 87 ? 26.901 -13.445 -14.691 1.00 80.81 87 LEU A N 1
ATOM 665 C CA . LEU A 1 87 ? 25.852 -12.510 -15.093 1.00 80.81 87 LEU A CA 1
ATOM 666 C C . LEU A 1 87 ? 24.548 -12.787 -14.340 1.00 80.81 87 LEU A C 1
ATOM 668 O O . LEU A 1 87 ? 23.936 -11.859 -13.833 1.00 80.81 87 LEU A O 1
ATOM 672 N N . ASP A 1 88 ? 24.150 -14.050 -14.217 1.00 79.62 88 ASP A N 1
ATOM 673 C CA . ASP A 1 88 ? 22.977 -14.478 -13.454 1.00 79.62 88 ASP A CA 1
ATOM 674 C C . ASP A 1 88 ? 23.107 -14.100 -11.970 1.00 79.62 88 ASP A C 1
ATOM 676 O O . ASP A 1 88 ? 22.209 -13.472 -11.416 1.00 79.62 88 ASP A O 1
ATOM 680 N N . ALA A 1 89 ? 24.249 -14.376 -11.335 1.00 80.94 89 ALA A N 1
ATOM 681 C CA . ALA A 1 89 ? 24.520 -13.960 -9.960 1.00 80.94 89 ALA A CA 1
ATOM 682 C C . ALA A 1 89 ? 24.536 -12.429 -9.807 1.00 80.94 89 ALA A C 1
ATOM 684 O O . ALA A 1 89 ? 23.985 -11.903 -8.842 1.00 80.94 89 ALA A O 1
ATOM 685 N N . HIS A 1 90 ? 25.119 -11.705 -10.767 1.00 78.19 90 HIS A N 1
ATOM 686 C CA . HIS A 1 90 ? 25.161 -10.244 -10.775 1.00 78.19 90 HIS A CA 1
ATOM 687 C C . HIS A 1 90 ? 23.763 -9.645 -10.930 1.00 78.19 90 HIS A C 1
ATOM 689 O O . HIS A 1 90 ? 23.398 -8.750 -10.176 1.00 78.19 90 HIS A O 1
ATOM 695 N N . LEU A 1 91 ? 22.959 -10.157 -11.863 1.00 78.38 91 LEU A N 1
ATOM 696 C CA . LEU A 1 91 ? 21.585 -9.716 -12.062 1.00 78.38 91 LEU A CA 1
ATOM 697 C C . LEU A 1 91 ? 20.717 -10.065 -10.855 1.00 78.38 91 LEU A C 1
ATOM 699 O O . LEU A 1 91 ? 19.961 -9.207 -10.425 1.00 78.38 91 LEU A O 1
ATOM 703 N N . ARG A 1 92 ? 20.861 -11.252 -10.251 1.00 66.94 92 ARG A N 1
ATOM 704 C CA . ARG A 1 92 ? 20.158 -11.611 -9.005 1.00 66.94 92 ARG A CA 1
ATOM 705 C C . ARG A 1 92 ? 20.524 -10.679 -7.856 1.00 66.94 92 ARG A C 1
ATOM 707 O O . ARG A 1 92 ? 19.622 -10.178 -7.198 1.00 66.94 92 ARG A O 1
ATOM 714 N N . ASN A 1 93 ? 21.811 -10.397 -7.661 1.00 71.81 93 ASN A N 1
ATOM 715 C CA . ASN A 1 93 ? 22.279 -9.465 -6.634 1.00 71.81 93 ASN A CA 1
ATOM 716 C C . ASN A 1 93 ? 21.746 -8.045 -6.900 1.00 71.81 93 ASN A C 1
ATOM 718 O O . ASN A 1 93 ? 21.187 -7.394 -6.023 1.00 71.81 93 ASN A O 1
ATOM 722 N N . ARG A 1 94 ? 21.796 -7.589 -8.154 1.00 63.22 94 ARG A N 1
ATOM 723 C CA . ARG A 1 94 ? 21.269 -6.277 -8.536 1.00 63.22 94 ARG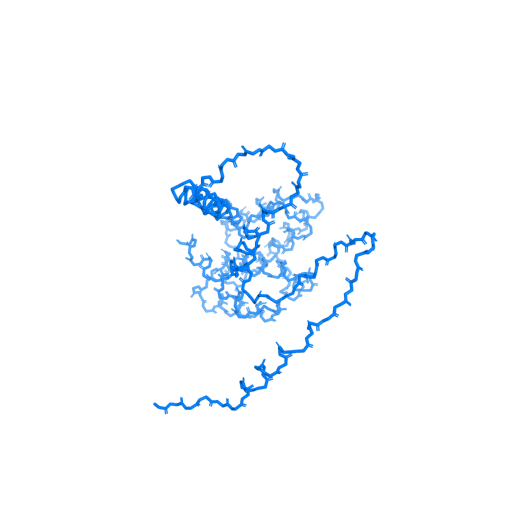 A CA 1
ATOM 724 C C . ARG A 1 94 ? 19.749 -6.195 -8.400 1.00 63.22 94 ARG A C 1
ATOM 726 O O . ARG A 1 94 ? 19.250 -5.162 -7.992 1.00 63.22 94 ARG A O 1
ATOM 733 N N . ILE A 1 95 ? 19.015 -7.263 -8.706 1.00 55.47 95 ILE A N 1
ATOM 734 C CA . ILE A 1 95 ? 17.560 -7.345 -8.514 1.00 55.47 95 ILE A CA 1
ATOM 735 C C . ILE A 1 95 ? 17.217 -7.354 -7.020 1.00 55.47 95 ILE A C 1
ATOM 737 O O . ILE A 1 95 ? 16.263 -6.690 -6.638 1.00 55.47 95 ILE A O 1
ATOM 741 N N . GLN A 1 96 ? 18.012 -8.018 -6.171 1.00 55.81 96 GLN A N 1
ATOM 742 C CA . GLN A 1 96 ? 17.874 -7.956 -4.709 1.00 55.81 96 GLN A CA 1
ATOM 743 C C . GLN A 1 96 ? 18.085 -6.533 -4.177 1.00 55.81 96 GLN A C 1
ATOM 745 O O . GLN A 1 96 ? 17.279 -6.057 -3.387 1.00 55.81 96 GLN A O 1
ATOM 750 N N . LEU A 1 97 ? 19.097 -5.817 -4.674 1.00 49.50 97 LEU A N 1
ATOM 751 C CA . LEU A 1 97 ? 19.319 -4.399 -4.352 1.00 49.50 97 LEU A CA 1
ATOM 752 C C . LEU A 1 97 ? 18.214 -3.470 -4.897 1.00 49.50 97 LEU A C 1
ATOM 754 O O . LEU A 1 97 ? 18.092 -2.339 -4.442 1.00 49.50 97 LEU A O 1
ATOM 758 N N . MET A 1 98 ? 17.412 -3.943 -5.856 1.00 34.41 98 MET A N 1
ATOM 759 C CA . MET A 1 98 ? 16.297 -3.217 -6.479 1.00 34.41 98 MET A CA 1
ATOM 760 C C . MET A 1 98 ? 14.924 -3.634 -5.929 1.00 34.41 98 MET A C 1
ATOM 762 O O . MET A 1 98 ? 13.910 -3.167 -6.448 1.00 34.41 98 MET A O 1
ATOM 766 N N . GLN A 1 99 ? 14.852 -4.512 -4.919 1.00 53.69 99 GLN A N 1
ATOM 767 C CA . GLN A 1 99 ? 13.593 -4.814 -4.235 1.00 53.69 99 GLN A CA 1
ATOM 768 C C . GLN A 1 99 ? 13.185 -3.600 -3.399 1.00 53.69 99 GLN A C 1
ATOM 770 O O . GLN A 1 99 ? 13.495 -3.516 -2.213 1.00 53.69 99 GLN A O 1
ATOM 775 N N . SER A 1 100 ? 12.515 -2.646 -4.043 1.00 58.50 100 SER A N 1
ATOM 776 C CA . SER A 1 100 ? 12.015 -1.428 -3.415 1.00 58.50 100 SER A CA 1
ATOM 777 C C . SER A 1 100 ? 11.153 -1.784 -2.207 1.00 58.50 100 SER A C 1
ATOM 779 O O . SER A 1 100 ? 10.317 -2.698 -2.258 1.00 58.50 100 SER A O 1
ATOM 781 N N . ASP A 1 101 ? 11.358 -1.057 -1.114 1.00 75.06 101 ASP A N 1
ATOM 782 C CA . ASP A 1 101 ? 10.384 -0.993 -0.032 1.00 75.06 101 ASP A CA 1
ATOM 783 C C . ASP A 1 101 ? 9.011 -0.657 -0.657 1.00 75.06 101 ASP A C 1
ATOM 785 O O . ASP A 1 101 ? 8.947 0.218 -1.517 1.00 75.06 101 ASP A O 1
ATOM 789 N N . PRO A 1 102 ? 7.903 -1.344 -0.330 1.00 77.44 102 PRO A N 1
ATOM 790 C CA . PRO A 1 102 ? 6.588 -1.002 -0.866 1.00 77.44 102 PRO A CA 1
ATOM 791 C C . PRO A 1 102 ? 6.212 0.448 -0.555 1.00 77.44 102 PRO A C 1
ATOM 793 O O . PRO A 1 102 ? 5.466 1.053 -1.320 1.00 77.44 102 PRO A O 1
ATOM 796 N N . THR A 1 103 ? 6.752 1.007 0.532 1.00 80.25 103 THR A N 1
ATOM 797 C CA . THR A 1 103 ? 6.590 2.413 0.915 1.00 80.25 103 THR A CA 1
ATOM 798 C C . THR A 1 103 ? 7.556 3.363 0.200 1.00 80.25 103 THR A C 1
ATOM 800 O O . THR A 1 103 ? 7.418 4.580 0.328 1.00 80.25 103 THR A O 1
ATOM 803 N N . ASP A 1 104 ? 8.496 2.847 -0.597 1.00 82.75 104 ASP A N 1
ATOM 804 C CA . ASP A 1 104 ? 9.301 3.653 -1.509 1.00 82.75 104 ASP A CA 1
ATOM 805 C C . ASP A 1 104 ? 8.449 4.095 -2.704 1.00 82.75 104 ASP A C 1
ATOM 807 O O . ASP A 1 104 ? 8.170 3.346 -3.644 1.00 82.75 104 ASP A O 1
ATOM 811 N N . LEU A 1 105 ? 8.024 5.355 -2.647 1.00 80.56 105 LEU A N 1
ATOM 812 C CA . LEU A 1 105 ? 7.236 6.007 -3.688 1.00 80.56 105 LEU A CA 1
ATOM 813 C C . LEU A 1 105 ? 8.119 6.631 -4.786 1.00 80.56 105 LEU A C 1
ATOM 815 O O . LEU A 1 105 ? 7.610 7.338 -5.658 1.00 80.56 105 LEU A O 1
ATOM 819 N N . SER A 1 106 ? 9.438 6.407 -4.768 1.00 77.06 106 SER A N 1
ATOM 820 C CA . SER A 1 106 ? 10.327 6.916 -5.810 1.00 77.06 106 SER A CA 1
ATOM 821 C C . SER A 1 106 ? 10.043 6.252 -7.168 1.00 77.06 106 SER A C 1
ATOM 823 O O . SER A 1 106 ? 9.762 5.059 -7.282 1.00 77.06 106 SER A O 1
ATOM 825 N N . GLY A 1 107 ? 10.047 7.053 -8.240 1.00 76.56 107 GLY A N 1
ATOM 826 C CA . GLY A 1 107 ? 9.751 6.570 -9.597 1.00 76.56 107 GLY A CA 1
ATOM 827 C C . GLY A 1 107 ? 8.283 6.192 -9.849 1.00 76.56 107 GLY A C 1
ATOM 828 O O . GLY A 1 107 ? 7.980 5.580 -10.875 1.00 76.56 107 GLY A O 1
ATOM 829 N N . VAL A 1 108 ? 7.379 6.541 -8.931 1.00 82.75 108 VAL A N 1
ATOM 830 C CA . VAL A 1 108 ? 5.927 6.364 -9.054 1.00 82.75 108 VAL A CA 1
ATOM 831 C C . VAL A 1 108 ? 5.295 7.643 -9.620 1.00 82.75 108 VAL A C 1
ATOM 833 O O . VAL A 1 108 ? 5.779 8.746 -9.362 1.00 82.75 108 VAL A O 1
ATOM 836 N N . SER A 1 109 ? 4.231 7.514 -10.421 1.00 88.25 109 SER A N 1
ATOM 837 C CA . SER A 1 109 ? 3.516 8.686 -10.941 1.00 88.25 109 SER A CA 1
ATOM 838 C C . SER A 1 109 ? 2.845 9.471 -9.796 1.00 88.25 109 SER A C 1
ATOM 840 O O . SER A 1 109 ? 2.532 8.889 -8.755 1.00 88.25 109 SER A O 1
ATOM 842 N N . PRO A 1 110 ? 2.596 10.785 -9.946 1.00 86.81 110 PRO A N 1
ATOM 843 C CA . PRO A 1 110 ? 1.969 11.588 -8.890 1.00 86.81 110 PRO A CA 1
ATOM 844 C C . PRO A 1 110 ? 0.613 11.031 -8.431 1.00 86.81 110 P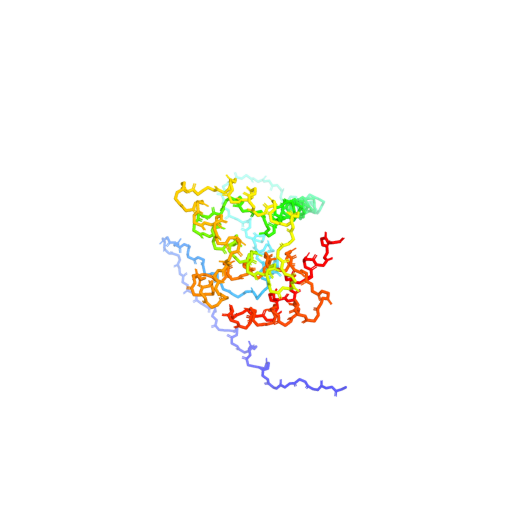RO A C 1
ATOM 846 O O . PRO A 1 110 ? 0.318 10.991 -7.239 1.00 86.81 110 PRO A O 1
ATOM 849 N N . THR A 1 111 ? -0.200 10.555 -9.375 1.00 89.25 111 THR A N 1
ATOM 850 C CA . THR A 1 111 ? -1.523 9.972 -9.110 1.00 89.25 111 THR A CA 1
ATOM 851 C C . THR A 1 111 ? -1.422 8.646 -8.361 1.00 89.25 111 THR A C 1
ATOM 853 O O . THR A 1 111 ? -2.148 8.430 -7.392 1.00 89.25 111 THR A O 1
ATOM 856 N N . GLU A 1 112 ? -0.482 7.781 -8.748 1.00 89.75 112 GLU A N 1
ATOM 857 C CA . GLU A 1 112 ? -0.205 6.537 -8.028 1.00 89.75 112 GLU A CA 1
ATOM 858 C C . GLU A 1 112 ? 0.324 6.808 -6.613 1.00 89.75 112 GLU A C 1
ATOM 860 O O . GLU A 1 112 ? -0.124 6.172 -5.662 1.00 89.75 112 GLU A O 1
ATOM 865 N N . ALA A 1 113 ? 1.236 7.770 -6.444 1.00 90.38 113 ALA A N 1
ATOM 866 C CA . ALA A 1 113 ? 1.778 8.125 -5.134 1.00 90.38 113 ALA A CA 1
ATOM 867 C C . ALA A 1 113 ? 0.668 8.614 -4.189 1.00 90.38 113 ALA A C 1
ATOM 869 O O . ALA A 1 113 ? 0.584 8.158 -3.048 1.00 90.38 113 ALA A O 1
ATOM 870 N N . ALA A 1 114 ? -0.233 9.469 -4.683 1.00 91.00 114 ALA A N 1
ATOM 871 C CA . ALA A 1 114 ? -1.405 9.918 -3.937 1.00 91.00 114 ALA A CA 1
ATOM 872 C C . ALA A 1 114 ? -2.301 8.746 -3.509 1.00 91.00 114 ALA A C 1
ATOM 874 O O . ALA A 1 114 ? -2.692 8.650 -2.344 1.00 91.00 114 ALA A O 1
ATOM 875 N N . LEU A 1 115 ? -2.591 7.824 -4.431 1.00 93.12 115 LEU A N 1
ATOM 876 C CA . LEU A 1 115 ? -3.405 6.641 -4.156 1.00 93.12 115 LEU A CA 1
ATOM 877 C C . LEU A 1 115 ? -2.784 5.754 -3.069 1.00 93.12 115 LEU A C 1
ATOM 879 O O . LEU A 1 115 ? -3.485 5.312 -2.158 1.00 93.12 115 LEU A O 1
ATOM 883 N N . LEU A 1 116 ? -1.472 5.521 -3.135 1.00 92.62 116 LEU A N 1
ATOM 884 C CA . LEU A 1 116 ? -0.758 4.697 -2.159 1.00 92.62 116 LEU A CA 1
ATOM 885 C C . LEU A 1 116 ? -0.720 5.353 -0.775 1.00 92.62 116 LEU A C 1
ATOM 887 O O . LEU A 1 116 ? -0.942 4.664 0.218 1.00 92.62 116 LEU A O 1
ATOM 891 N N . ILE A 1 117 ? -0.522 6.674 -0.691 1.00 92.19 117 ILE A N 1
ATOM 892 C CA . ILE A 1 117 ? -0.571 7.409 0.585 1.00 92.19 117 ILE A CA 1
ATOM 893 C C . ILE A 1 117 ? -1.962 7.320 1.217 1.00 92.19 117 ILE A C 1
ATOM 895 O O . ILE A 1 117 ? -2.078 7.018 2.406 1.00 92.19 117 ILE A O 1
ATOM 899 N N . ARG A 1 118 ? -3.026 7.501 0.426 1.00 94.12 118 ARG A N 1
ATOM 900 C CA . ARG A 1 118 ? -4.404 7.333 0.911 1.00 94.12 118 ARG A CA 1
ATOM 901 C C . ARG A 1 118 ? -4.678 5.903 1.369 1.00 94.12 118 ARG A C 1
ATOM 903 O O . ARG A 1 118 ? -5.343 5.707 2.379 1.00 94.12 118 ARG A O 1
ATOM 910 N N . GLY A 1 119 ? -4.150 4.913 0.650 1.00 93.75 119 GLY A N 1
ATOM 911 C CA . GLY A 1 119 ? -4.224 3.502 1.026 1.00 93.75 119 GLY A CA 1
ATOM 912 C C . GLY A 1 119 ? -3.546 3.205 2.358 1.00 93.75 119 GLY A C 1
ATOM 913 O O . GLY A 1 119 ? -4.134 2.544 3.210 1.00 93.75 119 GLY A O 1
ATOM 914 N N . MET A 1 120 ? -2.347 3.750 2.566 1.00 92.44 120 MET A N 1
ATOM 915 C CA . MET A 1 120 ? -1.625 3.645 3.833 1.00 92.44 120 MET A CA 1
ATOM 916 C C . MET A 1 120 ? -2.408 4.276 4.991 1.00 92.44 120 MET A C 1
ATOM 918 O O . MET A 1 120 ? -2.546 3.655 6.043 1.00 92.44 120 MET A O 1
ATOM 922 N N . ALA A 1 121 ? -2.975 5.469 4.787 1.00 92.56 121 ALA A N 1
ATOM 923 C CA . ALA A 1 121 ? -3.823 6.117 5.785 1.00 92.56 121 ALA A CA 1
ATOM 924 C C . ALA A 1 121 ? -5.083 5.284 6.086 1.00 92.56 121 ALA A C 1
ATOM 926 O O . ALA A 1 121 ? -5.375 5.011 7.249 1.00 92.56 121 ALA A O 1
ATOM 927 N N . ALA A 1 122 ? -5.797 4.820 5.055 1.00 93.19 122 ALA A N 1
ATOM 928 C CA . ALA A 1 122 ? -6.991 3.985 5.207 1.00 93.19 122 ALA A CA 1
ATOM 929 C C . ALA A 1 122 ? -6.706 2.687 5.973 1.00 93.19 122 ALA A C 1
ATOM 931 O O . ALA A 1 122 ? -7.499 2.299 6.830 1.00 93.19 122 ALA A O 1
ATOM 932 N N . ALA A 1 123 ? -5.563 2.051 5.703 1.00 91.62 123 ALA A N 1
ATOM 933 C CA . ALA A 1 123 ? -5.128 0.866 6.427 1.00 91.62 123 ALA A CA 1
ATOM 934 C C . ALA A 1 123 ? -4.889 1.188 7.910 1.00 91.62 123 ALA A C 1
ATOM 936 O O . ALA A 1 123 ? -5.511 0.563 8.765 1.00 91.62 123 ALA A O 1
ATOM 937 N N . GLY A 1 124 ? -4.075 2.204 8.225 1.00 89.06 124 GLY A N 1
ATOM 938 C CA . GLY A 1 124 ? -3.782 2.585 9.615 1.00 89.06 124 GLY A CA 1
ATOM 939 C C . GLY A 1 124 ? -5.037 2.924 10.429 1.00 89.06 124 GLY A C 1
ATOM 940 O O . GLY A 1 124 ? -5.189 2.499 11.574 1.00 89.06 124 GLY A O 1
ATOM 941 N N . HIS A 1 125 ? -5.999 3.614 9.813 1.00 89.12 125 HIS A N 1
ATOM 942 C CA . HIS A 1 125 ? -7.288 3.902 10.449 1.00 89.12 125 HIS A CA 1
ATOM 943 C C . HIS A 1 125 ? -8.135 2.651 10.716 1.00 89.12 125 HIS A C 1
ATOM 945 O O . HIS A 1 125 ? -8.903 2.646 11.675 1.00 89.12 125 HIS A O 1
ATOM 951 N N . ALA A 1 126 ? -7.997 1.594 9.914 1.00 87.38 126 ALA A N 1
ATOM 952 C CA . ALA A 1 126 ? -8.780 0.372 10.073 1.00 87.38 126 ALA A CA 1
ATOM 953 C C . ALA A 1 126 ? -8.305 -0.538 11.223 1.00 87.38 126 ALA A C 1
ATOM 955 O O . ALA A 1 126 ? -9.142 -1.229 11.799 1.00 87.38 126 ALA A O 1
ATOM 956 N N . ASP A 1 127 ? -7.008 -0.567 11.555 1.00 82.62 127 ASP A N 1
ATOM 957 C CA . ASP A 1 127 ? -6.466 -1.472 12.593 1.00 82.62 127 ASP A CA 1
ATOM 958 C C . ASP A 1 127 ? -6.566 -0.901 14.019 1.00 82.62 127 ASP A C 1
ATOM 960 O O . ASP A 1 127 ? -6.840 -1.631 14.970 1.00 82.62 127 ASP A O 1
ATOM 964 N N . GLY A 1 128 ? -6.413 0.412 14.188 1.00 77.38 128 GLY A N 1
ATOM 965 C CA . GLY A 1 128 ? -6.444 1.010 15.529 1.00 77.38 128 GLY A CA 1
ATOM 966 C C . GLY A 1 128 ? -6.389 2.532 15.577 1.00 77.38 128 GLY A C 1
ATOM 967 O O . GLY A 1 128 ? -6.224 3.099 16.657 1.00 77.38 128 GLY A O 1
ATOM 968 N N . GLY A 1 129 ? -6.539 3.195 14.428 1.00 76.50 129 GLY A N 1
ATOM 969 C CA . GLY A 1 129 ? -6.301 4.625 14.286 1.00 76.50 129 GLY A CA 1
ATOM 970 C C . GLY A 1 129 ? -4.835 4.927 13.979 1.00 76.50 129 GLY A C 1
ATOM 971 O O . GLY A 1 129 ? -3.922 4.257 14.453 1.00 76.50 129 GLY A O 1
ATOM 972 N N . LEU A 1 130 ? -4.616 5.965 13.175 1.00 78.25 130 LEU A N 1
ATOM 973 C CA . LEU A 1 130 ? -3.280 6.392 12.782 1.00 78.25 130 LEU A CA 1
ATOM 974 C C . LEU A 1 130 ? -2.549 7.024 13.976 1.00 78.25 130 LEU A C 1
ATOM 976 O O . LEU A 1 130 ? -2.922 8.104 14.443 1.00 78.25 130 LEU A O 1
ATOM 980 N N . GLN A 1 131 ? -1.496 6.376 14.472 1.00 79.44 131 GLN A N 1
ATOM 981 C CA . GLN A 1 131 ? -0.744 6.895 15.612 1.00 79.44 131 GLN A CA 1
ATOM 982 C C . GLN A 1 131 ? 0.139 8.081 15.203 1.00 79.44 131 GLN A C 1
ATOM 984 O O . GLN A 1 131 ? 0.561 8.212 14.056 1.00 79.44 131 GLN A O 1
ATOM 989 N N . GLN A 1 132 ? 0.501 8.939 16.161 1.00 81.06 132 GLN A N 1
ATOM 990 C CA . GLN A 1 132 ? 1.350 10.112 15.907 1.00 81.06 132 GLN A CA 1
ATOM 991 C C . GLN A 1 132 ? 2.667 9.828 15.147 1.00 81.06 132 GLN A C 1
ATOM 993 O O . GLN A 1 132 ? 2.976 10.592 14.228 1.00 81.06 132 GLN A O 1
ATOM 998 N N . PRO A 1 133 ? 3.454 8.773 15.452 1.00 80.19 133 PRO A N 1
ATOM 999 C CA . PRO A 1 133 ? 4.657 8.474 14.671 1.00 80.19 133 PRO A CA 1
ATOM 1000 C C . PRO A 1 133 ? 4.343 8.047 13.230 1.00 80.19 133 PRO A C 1
ATOM 1002 O O . PRO A 1 133 ? 5.076 8.411 12.312 1.00 80.19 133 PRO A O 1
ATOM 1005 N N . GLU A 1 134 ? 3.256 7.310 13.011 1.00 82.12 134 GLU A N 1
ATOM 1006 C CA . GLU A 1 134 ? 2.825 6.856 11.682 1.00 82.12 134 GLU A CA 1
ATOM 1007 C C . GLU A 1 134 ? 2.325 8.037 10.853 1.00 82.12 134 GLU A C 1
ATOM 1009 O O . GLU A 1 134 ? 2.736 8.232 9.710 1.00 82.12 134 GLU A O 1
ATOM 1014 N N . ARG A 1 135 ? 1.524 8.901 11.478 1.00 85.56 135 ARG A N 1
ATOM 1015 C CA . ARG A 1 135 ? 1.053 10.157 10.905 1.00 85.56 135 ARG A CA 1
ATOM 1016 C C . ARG A 1 135 ? 2.206 11.042 10.454 1.00 85.56 135 ARG A C 1
ATOM 1018 O O . ARG A 1 135 ? 2.200 11.525 9.324 1.00 85.56 135 ARG A O 1
ATOM 1025 N N . ALA A 1 136 ? 3.215 11.228 11.304 1.00 86.69 136 ALA A N 1
ATOM 1026 C CA . ALA A 1 136 ? 4.392 12.017 10.956 1.00 86.69 136 ALA A CA 1
ATOM 1027 C C . ALA A 1 136 ? 5.110 11.452 9.718 1.00 86.69 136 ALA A C 1
ATOM 1029 O O . ALA A 1 136 ? 5.503 12.219 8.839 1.00 86.69 136 ALA A O 1
ATOM 1030 N N . ARG A 1 137 ? 5.222 10.121 9.602 1.00 85.12 137 ARG A N 1
ATOM 1031 C CA . ARG A 1 137 ? 5.804 9.464 8.420 1.00 85.12 137 ARG A CA 1
ATOM 1032 C C . ARG A 1 137 ? 4.971 9.704 7.160 1.00 85.12 137 ARG A C 1
ATOM 1034 O O . ARG A 1 137 ? 5.536 10.110 6.149 1.00 85.12 137 ARG A O 1
ATOM 1041 N N . LEU A 1 138 ? 3.647 9.539 7.220 1.00 86.06 138 LEU A N 1
ATOM 1042 C CA . LEU A 1 138 ? 2.765 9.790 6.070 1.00 86.06 138 LEU A CA 1
ATOM 1043 C C . LEU A 1 138 ? 2.808 11.247 5.601 1.00 86.06 138 LEU A C 1
ATOM 1045 O O . LEU A 1 138 ? 2.843 11.503 4.399 1.00 86.06 138 LEU A O 1
ATOM 1049 N N . VAL A 1 139 ? 2.878 12.202 6.531 1.00 87.56 139 VAL A N 1
ATOM 1050 C CA . VAL A 1 139 ? 3.035 13.626 6.199 1.00 87.56 139 VAL A CA 1
ATOM 1051 C C . VAL A 1 139 ? 4.369 13.888 5.500 1.00 87.56 139 VAL A C 1
ATOM 1053 O O . VAL A 1 139 ? 4.414 14.664 4.545 1.00 87.56 139 VAL A O 1
ATOM 1056 N N . ILE A 1 140 ? 5.453 13.242 5.938 1.00 87.81 140 ILE A N 1
ATOM 1057 C CA . ILE A 1 140 ? 6.750 13.339 5.258 1.00 87.81 140 ILE A CA 1
ATOM 1058 C C . ILE A 1 140 ? 6.637 12.778 3.838 1.00 87.81 140 ILE A C 1
ATOM 1060 O O . ILE A 1 140 ? 7.029 13.470 2.903 1.00 87.81 140 ILE A O 1
ATOM 1064 N N . TYR A 1 141 ? 6.035 11.600 3.653 1.00 84.31 141 TYR A N 1
ATOM 1065 C CA . TYR A 1 141 ? 5.842 11.014 2.322 1.00 84.31 141 TYR A CA 1
ATOM 1066 C C . TYR A 1 141 ? 5.000 11.899 1.398 1.00 84.31 141 TYR A C 1
ATOM 1068 O O . TYR A 1 141 ? 5.365 12.100 0.242 1.00 84.31 141 TYR A O 1
ATOM 1076 N N . ALA A 1 142 ? 3.917 12.495 1.900 1.00 85.06 142 ALA A N 1
ATOM 1077 C CA . ALA A 1 142 ? 3.106 13.432 1.124 1.00 85.06 142 ALA A CA 1
ATOM 1078 C C . ALA A 1 142 ? 3.893 14.683 0.696 1.00 85.06 142 ALA A C 1
ATOM 1080 O O . ALA A 1 142 ? 3.654 15.234 -0.377 1.00 85.06 142 ALA A O 1
ATOM 1081 N N . ARG A 1 143 ? 4.855 15.131 1.511 1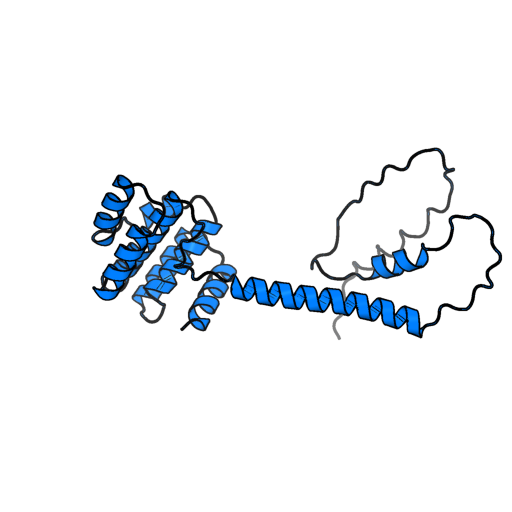.00 85.69 143 ARG A N 1
ATOM 1082 C CA . ARG A 1 143 ? 5.714 16.283 1.195 1.00 85.69 143 ARG A CA 1
ATOM 1083 C C . ARG A 1 143 ? 6.853 15.951 0.236 1.00 85.69 143 ARG A C 1
ATOM 1085 O O . ARG A 1 143 ? 7.279 16.840 -0.494 1.00 85.69 143 ARG A O 1
ATOM 1092 N N . THR A 1 144 ? 7.362 14.721 0.250 1.00 82.50 144 THR A N 1
ATOM 1093 C CA . THR A 1 144 ? 8.473 14.293 -0.616 1.00 82.50 144 THR A CA 1
ATOM 1094 C C . THR A 1 144 ? 8.012 13.709 -1.948 1.00 82.50 144 THR A C 1
ATOM 1096 O O . THR A 1 144 ? 8.801 13.658 -2.891 1.00 82.50 144 THR A O 1
ATOM 1099 N N . ALA A 1 145 ? 6.753 13.280 -2.048 1.00 80.25 145 ALA A N 1
ATOM 1100 C CA . ALA A 1 145 ? 6.178 12.784 -3.288 1.00 80.25 145 ALA A CA 1
ATOM 1101 C C . ALA A 1 145 ? 6.098 13.893 -4.362 1.00 80.25 145 ALA A C 1
ATOM 1103 O O . ALA A 1 145 ? 5.903 15.068 -4.030 1.00 80.25 145 ALA A O 1
ATOM 1104 N N . PRO A 1 146 ? 6.211 13.541 -5.658 1.00 76.38 146 PRO A N 1
ATOM 1105 C CA . PRO A 1 146 ? 6.176 14.492 -6.771 1.00 76.38 146 PRO A CA 1
ATOM 1106 C C . PRO A 1 146 ? 4.745 14.997 -7.045 1.00 76.38 146 PRO A C 1
ATOM 1108 O O . PRO A 1 146 ? 4.178 14.747 -8.103 1.00 76.38 146 PRO A O 1
ATOM 1111 N N . LEU A 1 147 ? 4.136 15.681 -6.078 1.00 80.62 147 LEU A N 1
ATOM 1112 C CA . LEU A 1 147 ? 2.753 16.160 -6.114 1.00 80.62 147 LEU A CA 1
ATOM 1113 C C . LEU A 1 147 ? 2.690 17.676 -6.317 1.00 80.62 147 LEU A C 1
ATOM 1115 O O . LEU A 1 147 ? 3.548 18.416 -5.822 1.00 80.62 147 LEU A O 1
ATOM 1119 N N . THR A 1 148 ? 1.634 18.138 -6.989 1.00 84.81 148 THR A N 1
ATOM 1120 C CA . THR A 1 148 ? 1.265 19.560 -7.017 1.00 84.81 148 THR A CA 1
ATOM 1121 C C . THR A 1 148 ? 0.872 20.044 -5.621 1.00 84.81 148 THR A C 1
ATOM 1123 O O . THR A 1 148 ? 0.532 19.243 -4.749 1.00 84.81 148 THR A O 1
ATOM 1126 N N . GLU A 1 149 ? 0.924 21.358 -5.392 1.00 83.69 149 GLU A N 1
ATOM 1127 C CA . GLU A 1 149 ? 0.609 21.928 -4.076 1.00 83.69 149 GLU A CA 1
ATOM 1128 C C . GLU A 1 149 ? -0.837 21.635 -3.654 1.00 83.69 149 GLU A C 1
ATOM 1130 O O . GLU A 1 149 ? -1.067 21.180 -2.536 1.00 83.69 149 GLU A O 1
ATOM 1135 N N . ASP A 1 150 ? -1.794 21.791 -4.573 1.00 85.00 150 ASP A N 1
ATOM 1136 C CA . ASP A 1 150 ? -3.212 21.517 -4.312 1.00 85.00 150 ASP A CA 1
ATOM 1137 C C . ASP A 1 150 ? -3.441 20.047 -3.933 1.00 85.00 150 ASP A C 1
ATOM 1139 O O . ASP A 1 150 ? -4.028 19.750 -2.894 1.00 85.00 150 ASP A O 1
ATOM 1143 N N . ALA A 1 151 ? -2.870 19.114 -4.706 1.00 84.94 151 ALA A N 1
ATOM 1144 C CA . ALA A 1 151 ? -2.979 17.683 -4.423 1.00 84.94 151 ALA A CA 1
ATOM 1145 C C . ALA A 1 151 ? -2.334 17.312 -3.081 1.00 84.94 151 ALA A C 1
ATOM 1147 O O . ALA A 1 151 ? -2.811 16.421 -2.379 1.00 84.94 151 ALA A O 1
ATOM 1148 N N . ARG A 1 152 ? -1.248 17.994 -2.702 1.00 88.75 152 ARG A N 1
ATOM 1149 C CA . ARG A 1 152 ? -0.606 17.792 -1.403 1.00 88.75 152 ARG A CA 1
ATOM 1150 C C . ARG A 1 152 ? -1.509 18.248 -0.261 1.00 88.75 152 ARG A C 1
ATOM 1152 O O . ARG A 1 152 ? -1.620 17.525 0.726 1.00 88.75 152 ARG A O 1
ATOM 1159 N N . CYS A 1 153 ? -2.147 19.410 -0.383 1.00 87.62 153 CYS A N 1
ATOM 1160 C CA . CYS A 1 153 ? -3.104 19.907 0.608 1.00 87.62 153 CYS A CA 1
ATOM 1161 C C . CYS A 1 153 ? -4.273 18.935 0.802 1.00 87.62 153 CYS A C 1
ATOM 1163 O O . CYS A 1 153 ? -4.598 18.601 1.944 1.00 87.62 153 CYS A O 1
ATOM 1165 N N . ASP A 1 154 ? -4.833 18.422 -0.295 1.00 88.88 154 ASP A N 1
ATOM 1166 C CA . ASP A 1 154 ? -5.918 17.440 -0.255 1.00 88.88 154 ASP A CA 1
ATOM 1167 C C . ASP A 1 154 ? -5.484 16.159 0.468 1.00 88.88 154 ASP A C 1
ATOM 1169 O O . ASP A 1 154 ? -6.154 15.703 1.394 1.00 88.88 154 ASP A O 1
ATOM 1173 N N . ILE A 1 155 ? -4.311 15.619 0.124 1.00 89.31 155 ILE A N 1
ATOM 1174 C CA . ILE A 1 155 ? -3.787 14.399 0.754 1.00 89.31 155 ILE A CA 1
ATOM 1175 C C . ILE A 1 155 ? -3.530 14.608 2.246 1.00 89.31 155 ILE A C 1
ATOM 1177 O O . ILE A 1 155 ? -3.824 13.724 3.045 1.00 89.31 155 ILE A O 1
ATOM 1181 N N . LEU A 1 156 ? -2.993 15.762 2.651 1.00 89.06 156 LEU A N 1
ATOM 1182 C CA . LEU A 1 156 ? -2.759 16.054 4.067 1.00 89.06 156 LEU A CA 1
ATOM 1183 C C . LEU A 1 156 ? -4.067 16.064 4.871 1.00 89.06 156 LEU A C 1
ATOM 1185 O O . LEU A 1 156 ? -4.074 15.589 6.006 1.00 89.06 156 LEU A O 1
ATOM 1189 N N . ALA A 1 157 ? -5.167 16.547 4.287 1.00 88.81 157 ALA A N 1
ATOM 1190 C CA . ALA A 1 157 ? -6.490 16.457 4.901 1.00 88.81 157 ALA A CA 1
ATOM 1191 C C . ALA A 1 157 ? -7.021 15.010 4.918 1.00 88.81 157 ALA A C 1
ATOM 1193 O O . ALA A 1 157 ? -7.588 14.560 5.915 1.00 88.81 157 ALA A O 1
ATOM 1194 N N . GLU A 1 158 ? -6.797 14.256 3.843 1.00 89.94 158 GLU A N 1
ATOM 1195 C CA . GLU A 1 158 ? -7.215 12.855 3.718 1.00 89.94 158 GLU A CA 1
ATOM 1196 C C . GLU A 1 158 ? -6.414 11.897 4.613 1.00 89.94 158 GLU A C 1
ATOM 1198 O O . GLU A 1 158 ? -6.911 10.827 4.944 1.00 89.94 158 GLU A O 1
ATOM 1203 N N . ILE A 1 159 ? -5.213 12.257 5.074 1.00 89.12 159 ILE A N 1
ATOM 1204 C CA . ILE A 1 159 ? -4.482 11.459 6.076 1.00 89.12 159 ILE A CA 1
ATOM 1205 C C . ILE A 1 159 ? -5.267 11.385 7.400 1.00 89.12 159 ILE A C 1
ATOM 1207 O O . ILE A 1 159 ? -5.300 10.334 8.044 1.00 89.12 159 ILE A O 1
ATOM 1211 N N . GLU A 1 160 ? -5.942 12.470 7.797 1.00 87.56 160 GLU A N 1
ATOM 1212 C CA . GLU A 1 160 ? -6.806 12.479 8.989 1.00 87.56 160 GLU A CA 1
ATOM 1213 C C . GLU A 1 160 ? -8.093 11.696 8.772 1.00 87.56 160 GLU A C 1
ATOM 1215 O O . GLU A 1 160 ? -8.616 11.064 9.690 1.00 87.56 160 GLU A O 1
ATOM 1220 N N . ARG A 1 161 ? -8.635 11.783 7.557 1.00 88.00 161 ARG A N 1
ATOM 1221 C CA . ARG A 1 161 ? -9.940 11.229 7.226 1.00 88.00 161 ARG A CA 1
ATOM 1222 C C . ARG A 1 161 ? -9.879 10.558 5.857 1.00 88.00 161 ARG A C 1
ATOM 1224 O O . ARG A 1 161 ? -10.315 11.149 4.866 1.00 88.00 161 ARG A O 1
ATOM 1231 N N . PRO A 1 162 ? -9.317 9.340 5.795 1.00 88.56 162 PRO A N 1
ATOM 1232 C CA . PRO A 1 162 ? -9.055 8.690 4.526 1.00 88.56 162 PRO A CA 1
ATOM 1233 C C . PRO A 1 162 ? -10.352 8.332 3.802 1.00 88.56 162 PRO A C 1
ATOM 1235 O O . PRO A 1 162 ? -11.383 8.076 4.437 1.00 88.56 162 PRO A O 1
ATOM 1238 N N . PRO A 1 163 ? -10.317 8.290 2.461 1.00 89.88 163 PRO A N 1
ATOM 1239 C CA . PRO A 1 163 ? -11.448 7.828 1.675 1.00 89.88 163 PRO A CA 1
ATOM 1240 C C . PRO A 1 163 ? -11.752 6.353 1.973 1.00 89.88 163 PRO A C 1
ATOM 1242 O O . PRO A 1 163 ? -10.901 5.590 2.433 1.00 89.88 163 PRO A O 1
ATOM 1245 N N . SER A 1 164 ? -12.980 5.928 1.669 1.00 91.94 164 SER A N 1
ATOM 1246 C CA . SER A 1 164 ? -13.372 4.529 1.849 1.00 91.94 164 SER A CA 1
ATOM 1247 C C . SER A 1 164 ? -12.543 3.589 0.967 1.00 91.94 164 SER A C 1
ATOM 1249 O O . SER A 1 164 ? -12.139 3.947 -0.143 1.00 91.94 164 SER A O 1
ATOM 1251 N N . ILE A 1 165 ? -12.361 2.347 1.428 1.00 91.69 165 ILE A N 1
ATOM 1252 C CA . ILE A 1 165 ? -11.632 1.298 0.692 1.00 91.69 165 ILE A CA 1
ATOM 1253 C C . ILE A 1 165 ? -12.191 1.138 -0.727 1.00 91.69 165 ILE A C 1
ATOM 1255 O O . ILE A 1 165 ? -11.440 1.003 -1.685 1.00 91.69 165 ILE A O 1
ATOM 1259 N N . GLU A 1 166 ? -13.513 1.211 -0.895 1.00 92.94 166 GLU A N 1
ATOM 1260 C CA . GLU A 1 166 ? -14.135 1.108 -2.217 1.00 92.94 166 GLU A CA 1
ATOM 1261 C C . GLU A 1 166 ? -13.750 2.251 -3.156 1.00 92.94 166 GLU A C 1
ATOM 1263 O O . GLU A 1 166 ? -13.582 2.030 -4.353 1.00 92.94 166 GLU A O 1
ATOM 1268 N N . SER A 1 167 ? -13.611 3.467 -2.624 1.00 93.38 167 SER A N 1
ATOM 1269 C CA . SER A 1 167 ? -13.163 4.615 -3.409 1.00 93.38 167 SER A CA 1
ATOM 1270 C C . SER A 1 167 ? -11.727 4.434 -3.892 1.00 93.38 167 SER A C 1
ATOM 1272 O O . SER A 1 167 ? -11.413 4.783 -5.028 1.00 93.38 167 SER A O 1
ATOM 1274 N N . LEU A 1 168 ? -10.875 3.843 -3.053 1.00 93.31 168 LEU A N 1
ATOM 1275 C CA . LEU A 1 168 ? -9.488 3.539 -3.394 1.00 93.31 168 LEU A CA 1
ATOM 1276 C C . LEU A 1 168 ? -9.394 2.436 -4.442 1.00 93.31 168 LEU A C 1
ATOM 1278 O O . LEU A 1 168 ? -8.721 2.610 -5.449 1.00 93.31 168 LEU A O 1
ATOM 1282 N N . VAL A 1 169 ? -10.121 1.335 -4.251 1.00 94.75 169 VAL A N 1
ATOM 1283 C CA . VAL A 1 169 ? -10.130 0.202 -5.188 1.00 94.75 169 VAL A CA 1
ATOM 1284 C C . VAL A 1 169 ? -10.593 0.636 -6.581 1.00 94.75 169 VAL A C 1
ATOM 1286 O O . VAL A 1 169 ? -10.028 0.190 -7.572 1.00 94.75 169 VAL A O 1
ATOM 1289 N N . ARG A 1 170 ? -11.560 1.558 -6.686 1.00 94.00 170 ARG A N 1
ATOM 1290 C CA . ARG A 1 170 ? -12.004 2.098 -7.986 1.00 94.00 170 ARG A CA 1
ATOM 1291 C C . ARG A 1 170 ? -10.940 2.909 -8.731 1.00 94.00 170 ARG A C 1
ATOM 1293 O O . ARG A 1 170 ? -11.040 3.035 -9.943 1.00 94.00 170 ARG A O 1
ATOM 1300 N N . GLN A 1 171 ? -9.965 3.475 -8.023 1.00 92.50 171 GLN A N 1
ATOM 1301 C CA . GLN A 1 171 ? -8.855 4.231 -8.618 1.00 92.50 171 GLN A CA 1
ATOM 1302 C C . GLN A 1 171 ? -7.701 3.319 -9.064 1.00 92.50 171 GLN A C 1
ATOM 1304 O O . GLN A 1 171 ? -6.736 3.791 -9.659 1.00 92.50 171 GLN A O 1
ATOM 1309 N N . VAL A 1 172 ? -7.764 2.017 -8.767 1.00 93.94 172 VAL A N 1
ATOM 1310 C CA . VAL A 1 172 ? -6.740 1.055 -9.174 1.00 93.94 172 VAL A CA 1
ATOM 1311 C C . VAL A 1 172 ? -6.962 0.670 -10.633 1.00 93.94 172 VAL A C 1
ATOM 1313 O O . VAL A 1 172 ? -7.850 -0.110 -10.960 1.00 93.94 172 VAL A O 1
ATOM 1316 N N . GLU A 1 173 ? -6.126 1.212 -11.514 1.00 89.62 173 GLU A N 1
ATOM 1317 C CA . GLU A 1 173 ? -6.244 0.988 -12.961 1.00 89.62 173 GLU A CA 1
ATOM 1318 C C . GLU A 1 173 ? -5.505 -0.264 -13.447 1.00 89.62 173 GLU A C 1
ATOM 1320 O O . GLU A 1 173 ? -5.826 -0.809 -14.502 1.00 89.62 173 GLU A O 1
ATOM 1325 N N . THR A 1 174 ? -4.489 -0.725 -12.708 1.00 90.81 174 THR A N 1
ATOM 1326 C CA . THR A 1 174 ? -3.624 -1.828 -13.150 1.00 90.81 174 THR A CA 1
ATOM 1327 C C . THR A 1 174 ? -3.370 -2.856 -12.046 1.00 90.81 174 THR A C 1
ATOM 1329 O O . THR A 1 174 ? -3.292 -2.485 -10.869 1.00 90.81 174 THR A O 1
ATOM 1332 N N . PRO A 1 175 ? -3.124 -4.135 -12.404 1.00 90.19 175 PRO A N 1
ATOM 1333 C CA . PRO A 1 175 ? -2.751 -5.171 -11.436 1.00 90.19 175 PRO A CA 1
ATOM 1334 C C . PRO A 1 175 ? -1.498 -4.804 -10.633 1.00 90.19 175 PRO A C 1
ATOM 1336 O O . PRO A 1 175 ? -1.412 -5.060 -9.438 1.00 90.19 175 PRO A O 1
ATOM 1339 N N . ARG A 1 176 ? -0.543 -4.105 -11.261 1.00 89.81 176 ARG A N 1
ATOM 1340 C CA . ARG A 1 176 ? 0.672 -3.623 -10.593 1.00 89.81 176 ARG A CA 1
ATOM 1341 C C . ARG A 1 176 ? 0.358 -2.655 -9.449 1.00 89.81 176 ARG A C 1
ATOM 1343 O O . ARG A 1 176 ? 1.005 -2.710 -8.404 1.00 89.81 176 ARG A O 1
ATOM 1350 N N . ILE A 1 177 ? -0.607 -1.756 -9.647 1.00 92.06 177 ILE A N 1
ATOM 1351 C CA . ILE A 1 177 ? -1.045 -0.820 -8.606 1.00 92.06 177 ILE A CA 1
ATOM 1352 C C . ILE A 1 177 ? -1.798 -1.579 -7.509 1.00 92.06 177 ILE A C 1
ATOM 1354 O O . ILE A 1 177 ? -1.581 -1.290 -6.337 1.00 92.06 177 ILE A O 1
ATOM 1358 N N . ALA A 1 178 ? -2.608 -2.581 -7.865 1.00 94.06 178 ALA A N 1
ATOM 1359 C CA . ALA A 1 178 ? -3.299 -3.442 -6.903 1.00 94.06 178 ALA A CA 1
ATOM 1360 C C . ALA A 1 178 ? -2.309 -4.152 -5.963 1.00 94.06 178 ALA A C 1
ATOM 1362 O O . ALA A 1 178 ? -2.430 -4.077 -4.740 1.00 94.06 178 ALA A O 1
ATOM 1363 N N . GLU A 1 179 ? -1.273 -4.771 -6.533 1.00 93.75 179 GLU A N 1
ATOM 1364 C CA . GLU A 1 179 ? -0.202 -5.424 -5.777 1.00 93.75 179 GLU A CA 1
ATOM 1365 C C . GLU A 1 179 ? 0.514 -4.446 -4.840 1.00 93.75 179 GLU A C 1
ATOM 1367 O O . GLU A 1 179 ? 0.720 -4.751 -3.664 1.00 93.75 179 GLU A O 1
ATOM 1372 N N . ARG A 1 180 ? 0.852 -3.247 -5.331 1.00 92.44 180 ARG A N 1
ATOM 1373 C CA . ARG A 1 180 ? 1.481 -2.199 -4.514 1.00 92.44 180 ARG A CA 1
ATOM 1374 C C . ARG A 1 180 ? 0.576 -1.724 -3.388 1.00 92.44 180 ARG A C 1
ATOM 1376 O O . ARG A 1 180 ? 1.048 -1.611 -2.264 1.00 92.44 180 ARG A O 1
ATOM 1383 N N . LEU A 1 181 ? -0.702 -1.474 -3.669 1.00 94.75 181 LEU A N 1
ATOM 1384 C CA . LEU A 1 181 ? -1.678 -1.020 -2.678 1.00 94.75 181 LEU A CA 1
ATOM 1385 C C . LEU A 1 181 ? -1.839 -2.043 -1.545 1.00 94.75 181 LEU A C 1
ATOM 1387 O O . LEU A 1 181 ? -1.892 -1.680 -0.368 1.00 94.75 181 LEU A O 1
ATOM 1391 N N . TYR A 1 182 ? -1.862 -3.330 -1.889 1.00 95.44 182 TYR A N 1
ATOM 1392 C CA . TYR A 1 182 ? -1.851 -4.407 -0.906 1.00 95.44 182 TYR A CA 1
ATOM 1393 C C . TYR A 1 182 ? -0.542 -4.433 -0.105 1.00 95.44 182 TYR A C 1
ATOM 1395 O O . TYR A 1 182 ? -0.575 -4.480 1.124 1.00 95.44 182 TYR A O 1
ATOM 1403 N N . ALA A 1 183 ? 0.608 -4.328 -0.777 1.00 93.50 183 ALA A N 1
ATOM 1404 C CA . ALA A 1 183 ? 1.916 -4.356 -0.127 1.00 93.50 183 ALA A CA 1
ATOM 1405 C C . ALA A 1 183 ? 2.128 -3.184 0.850 1.00 93.50 183 ALA A C 1
ATOM 1407 O O . ALA A 1 183 ? 2.587 -3.410 1.970 1.00 93.50 183 ALA A O 1
ATOM 1408 N N . VAL A 1 184 ? 1.746 -1.952 0.480 1.00 92.88 184 VAL A N 1
ATOM 1409 C CA . VAL A 1 184 ? 1.814 -0.797 1.397 1.00 92.88 184 VAL A CA 1
ATOM 1410 C C . VAL A 1 184 ? 0.861 -0.953 2.571 1.00 92.88 184 VAL A C 1
ATOM 1412 O O . VAL A 1 184 ? 1.202 -0.574 3.686 1.00 92.88 184 VAL A O 1
ATOM 1415 N N . SER A 1 185 ? -0.310 -1.556 2.350 1.00 93.38 185 SER A N 1
ATOM 1416 C CA . SER A 1 185 ? -1.265 -1.793 3.430 1.00 93.38 185 SER A CA 1
ATOM 1417 C C . SER A 1 185 ? -0.668 -2.737 4.470 1.00 93.38 185 SER A C 1
ATOM 1419 O O . SER A 1 185 ? -0.678 -2.410 5.651 1.00 93.38 185 SER A O 1
ATOM 1421 N N . ILE A 1 186 ? -0.072 -3.861 4.046 1.00 93.25 186 ILE A N 1
ATOM 1422 C CA . ILE A 1 186 ? 0.593 -4.791 4.974 1.00 93.25 186 ILE A CA 1
ATOM 1423 C C . ILE A 1 186 ? 1.743 -4.102 5.714 1.00 93.25 186 ILE A C 1
ATOM 1425 O O . ILE A 1 186 ? 1.891 -4.308 6.918 1.00 93.25 186 ILE A O 1
ATOM 1429 N N . ALA A 1 187 ? 2.541 -3.285 5.024 1.00 89.38 187 ALA A N 1
ATOM 1430 C CA . ALA A 1 187 ? 3.662 -2.587 5.646 1.00 89.38 187 ALA A CA 1
ATOM 1431 C C . ALA A 1 187 ? 3.213 -1.663 6.796 1.00 89.38 187 ALA A C 1
ATOM 1433 O O . ALA A 1 187 ? 3.927 -1.541 7.791 1.00 89.38 187 ALA A O 1
ATOM 1434 N N . VAL A 1 188 ? 2.023 -1.059 6.682 1.00 89.06 188 VAL A N 1
ATOM 1435 C CA . VAL A 1 188 ? 1.452 -0.172 7.706 1.00 89.06 188 VAL A CA 1
ATOM 1436 C C . VAL A 1 188 ? 0.851 -0.952 8.876 1.00 89.06 188 VAL A C 1
ATOM 1438 O O . VAL A 1 188 ? 1.252 -0.722 10.011 1.00 89.06 188 VAL A O 1
ATOM 1441 N N . ILE A 1 189 ? -0.088 -1.874 8.627 1.00 89.75 189 ILE A N 1
ATOM 1442 C CA . ILE A 1 189 ? -0.881 -2.506 9.709 1.00 89.75 189 ILE A CA 1
ATOM 1443 C C . ILE A 1 189 ? -0.393 -3.891 10.143 1.00 89.75 189 ILE A C 1
ATOM 1445 O O . ILE A 1 189 ? -0.893 -4.470 11.109 1.00 89.75 189 ILE A O 1
ATOM 1449 N N . GLY A 1 190 ? 0.551 -4.482 9.412 1.00 87.75 190 GLY A N 1
ATOM 1450 C CA . GLY A 1 190 ? 0.987 -5.856 9.643 1.00 87.75 190 GLY A CA 1
ATOM 1451 C C . GLY A 1 190 ? -0.153 -6.881 9.548 1.00 87.75 190 GLY A C 1
ATOM 1452 O O . GLY A 1 190 ? -1.159 -6.681 8.869 1.00 87.75 190 GLY A O 1
ATOM 1453 N N . ARG A 1 191 ? 0.025 -8.041 10.197 1.00 89.38 191 ARG A N 1
ATOM 1454 C CA . ARG A 1 191 ? -0.920 -9.184 10.143 1.00 89.38 191 ARG A CA 1
ATOM 1455 C C . ARG A 1 191 ? -1.165 -9.858 11.499 1.00 89.38 191 ARG A C 1
ATOM 1457 O O . ARG A 1 191 ? -1.729 -10.954 11.564 1.00 89.38 191 ARG A O 1
ATOM 1464 N N . GLU A 1 192 ? -0.733 -9.218 12.580 1.00 86.88 192 GLU A N 1
ATOM 1465 C CA . GLU A 1 192 ? -0.749 -9.781 13.934 1.00 86.88 192 GLU A CA 1
ATOM 1466 C C . GLU A 1 192 ? -2.158 -9.776 14.537 1.00 86.88 192 GLU A C 1
ATOM 1468 O O . GLU A 1 192 ? -2.607 -10.782 15.098 1.00 86.88 192 GLU A O 1
ATOM 1473 N N . SER A 1 193 ? -2.894 -8.679 14.349 1.00 90.25 193 SER A N 1
ATOM 1474 C CA . SER A 1 193 ? -4.257 -8.527 14.851 1.00 90.25 193 SER A CA 1
ATOM 1475 C C . SER A 1 193 ? -5.271 -9.271 13.965 1.00 90.25 193 SER A C 1
ATOM 1477 O O . SER A 1 193 ? -5.069 -9.496 12.765 1.00 90.25 193 SER A O 1
ATOM 1479 N N . ALA A 1 194 ? -6.396 -9.686 14.558 1.00 91.31 194 ALA A N 1
ATOM 1480 C CA . ALA A 1 194 ? -7.506 -10.260 13.794 1.00 91.31 194 ALA A CA 1
ATOM 1481 C C . ALA A 1 194 ? -8.140 -9.228 12.844 1.00 91.31 194 ALA A C 1
ATOM 1483 O O . ALA A 1 194 ? -8.575 -9.593 11.752 1.00 91.31 194 ALA A O 1
ATOM 1484 N N . VAL A 1 195 ? -8.134 -7.952 13.244 1.00 90.81 195 VAL A N 1
ATOM 1485 C CA . VAL A 1 195 ? -8.660 -6.825 12.466 1.00 90.81 195 VAL A CA 1
ATOM 1486 C C . VAL A 1 195 ? -7.824 -6.612 11.204 1.00 90.81 195 VAL A C 1
ATOM 1488 O O . VAL A 1 195 ? -8.385 -6.639 10.109 1.00 90.81 195 VAL A O 1
ATOM 1491 N N . SER A 1 196 ? -6.493 -6.548 11.315 1.00 91.88 196 SER A N 1
ATOM 1492 C CA . SER A 1 196 ? -5.592 -6.421 10.162 1.00 91.88 196 SER A CA 1
ATOM 1493 C C . SER A 1 196 ? -5.754 -7.567 9.173 1.00 91.88 196 SER A C 1
ATOM 1495 O O . SER A 1 196 ? -5.810 -7.350 7.963 1.00 91.88 196 SER A O 1
ATOM 1497 N N . ARG A 1 197 ? -5.893 -8.808 9.660 1.00 93.69 197 ARG A N 1
ATOM 1498 C CA . ARG A 1 197 ? -6.127 -9.960 8.775 1.00 93.69 197 ARG A CA 1
ATOM 1499 C C . ARG A 1 197 ? -7.454 -9.859 8.029 1.00 93.69 197 ARG A C 1
ATOM 1501 O O . ARG A 1 197 ? -7.484 -10.159 6.838 1.00 93.69 197 ARG A O 1
ATOM 1508 N N . ALA A 1 198 ? -8.524 -9.436 8.700 1.00 93.88 198 ALA A N 1
ATOM 1509 C CA . ALA A 1 198 ? -9.827 -9.247 8.068 1.00 93.88 198 ALA A CA 1
ATOM 1510 C C . ALA A 1 198 ? -9.796 -8.111 7.032 1.00 93.88 198 ALA A C 1
ATOM 1512 O O . ALA A 1 198 ? -10.287 -8.292 5.918 1.00 93.88 198 ALA A O 1
ATOM 1513 N N . TYR A 1 199 ? -9.154 -6.986 7.362 1.00 93.88 199 TYR A N 1
ATOM 1514 C CA . TYR A 1 199 ? -8.950 -5.867 6.441 1.00 93.88 199 TYR A CA 1
ATOM 1515 C C . TYR A 1 199 ? -8.193 -6.304 5.184 1.00 93.88 199 TYR A C 1
ATOM 1517 O O . TYR A 1 199 ? -8.641 -6.051 4.067 1.00 93.88 199 TYR A O 1
ATOM 1525 N N . LEU A 1 200 ? -7.073 -7.012 5.345 1.00 94.75 200 LEU A N 1
ATOM 1526 C CA . LEU A 1 200 ? -6.256 -7.465 4.219 1.00 94.75 200 LEU A CA 1
ATOM 1527 C C . LEU A 1 200 ? -6.959 -8.532 3.382 1.00 94.75 200 LEU A C 1
ATOM 1529 O O . LEU A 1 200 ? -6.827 -8.519 2.162 1.00 94.75 200 LEU A O 1
ATOM 1533 N N . ALA A 1 201 ? -7.722 -9.434 4.003 1.00 95.12 201 ALA A N 1
ATOM 1534 C CA . ALA A 1 201 ? -8.538 -10.399 3.271 1.00 95.12 201 ALA A CA 1
ATOM 1535 C C . ALA A 1 201 ? -9.609 -9.690 2.429 1.00 95.12 201 ALA A C 1
ATOM 1537 O O . ALA A 1 201 ? -9.769 -9.998 1.249 1.00 95.12 201 ALA A O 1
ATOM 1538 N N . TYR A 1 202 ? -10.290 -8.696 3.007 1.00 95.06 202 TYR A N 1
ATOM 1539 C CA . TYR A 1 202 ? -11.254 -7.874 2.282 1.00 95.06 202 TYR A CA 1
ATOM 1540 C C . TYR A 1 202 ? -10.589 -7.129 1.119 1.00 95.06 202 TYR A C 1
ATOM 1542 O O . TYR A 1 202 ? -11.058 -7.208 -0.014 1.00 95.06 202 TYR A O 1
ATOM 1550 N N . LEU A 1 203 ? -9.459 -6.464 1.371 1.00 95.62 203 LEU A N 1
ATOM 1551 C CA . LEU A 1 203 ? -8.717 -5.731 0.350 1.00 95.62 203 LEU A CA 1
ATOM 1552 C C . LEU A 1 203 ? -8.265 -6.646 -0.796 1.00 95.62 203 LEU A C 1
ATOM 1554 O O . LEU A 1 203 ? -8.445 -6.294 -1.957 1.00 95.62 203 LEU A O 1
ATOM 1558 N N . ALA A 1 204 ? -7.741 -7.833 -0.486 1.00 95.75 204 ALA A N 1
ATOM 1559 C CA . ALA A 1 204 ? -7.289 -8.800 -1.482 1.00 95.75 204 ALA A CA 1
ATOM 1560 C C . ALA A 1 204 ? -8.417 -9.253 -2.422 1.00 95.75 204 ALA A C 1
ATOM 1562 O O . ALA A 1 204 ? -8.219 -9.303 -3.634 1.00 95.75 204 ALA A O 1
ATOM 1563 N N . ILE A 1 205 ? -9.607 -9.520 -1.871 1.00 96.12 205 ILE A N 1
ATOM 1564 C CA . ILE A 1 205 ? -10.796 -9.886 -2.655 1.00 96.12 205 ILE A CA 1
ATOM 1565 C C . ILE A 1 205 ? -11.219 -8.726 -3.558 1.00 96.12 205 ILE A C 1
ATOM 1567 O O . ILE A 1 205 ? -11.543 -8.927 -4.724 1.00 96.12 205 ILE A O 1
ATOM 1571 N N . ARG A 1 206 ? -11.221 -7.494 -3.037 1.00 95.50 206 ARG A N 1
ATOM 1572 C CA . ARG A 1 206 ? -11.646 -6.310 -3.802 1.00 95.50 206 ARG A CA 1
ATOM 1573 C C . ARG A 1 206 ? -10.673 -5.936 -4.918 1.00 95.50 206 ARG A C 1
ATOM 1575 O O . ARG A 1 206 ? -11.104 -5.359 -5.909 1.00 95.50 206 ARG A O 1
ATOM 1582 N N . LEU A 1 207 ? -9.398 -6.259 -4.746 1.00 94.94 207 LEU A N 1
ATOM 1583 C CA . LEU A 1 207 ? -8.339 -6.037 -5.725 1.00 94.94 207 LEU A CA 1
ATOM 1584 C C . LEU A 1 207 ? -8.163 -7.194 -6.719 1.00 94.94 207 LEU A C 1
ATOM 1586 O O . LEU A 1 207 ? -7.285 -7.105 -7.572 1.00 94.94 207 LEU A O 1
ATOM 1590 N N . ASP A 1 208 ? -8.970 -8.254 -6.602 1.00 95.12 208 ASP A N 1
ATOM 1591 C CA . ASP A 1 208 ? -8.896 -9.459 -7.438 1.00 95.12 208 ASP A CA 1
ATOM 1592 C C . ASP A 1 208 ? -7.485 -10.080 -7.472 1.00 95.12 208 ASP A C 1
ATOM 1594 O O . ASP A 1 208 ? -6.961 -10.492 -8.508 1.00 95.12 208 ASP A O 1
ATOM 1598 N N . LEU A 1 209 ? -6.817 -10.109 -6.312 1.00 94.38 209 LEU A N 1
ATOM 1599 C CA . LEU A 1 209 ? -5.467 -10.658 -6.208 1.00 94.38 209 LEU A CA 1
ATOM 1600 C C . LEU A 1 209 ? -5.506 -12.184 -6.123 1.00 94.38 209 LEU A C 1
ATOM 1602 O O . LEU A 1 209 ? -6.212 -12.772 -5.302 1.00 94.38 209 LEU A O 1
ATOM 1606 N N . SER A 1 210 ? -4.668 -12.836 -6.929 1.00 94.75 210 SER A N 1
ATOM 1607 C CA . SER A 1 210 ? -4.483 -14.283 -6.847 1.00 94.75 210 SER A CA 1
ATOM 1608 C C . SER A 1 210 ? -3.809 -14.691 -5.533 1.00 94.75 210 SER A C 1
ATOM 1610 O O . SER A 1 210 ? -2.987 -13.966 -4.961 1.00 94.75 210 SER A O 1
ATOM 1612 N N . ASN A 1 211 ? -4.120 -15.902 -5.068 1.00 93.50 211 ASN A N 1
ATOM 1613 C CA . ASN A 1 211 ? -3.562 -16.430 -3.824 1.00 93.50 211 ASN A CA 1
ATOM 1614 C C . ASN A 1 211 ? -2.024 -16.523 -3.856 1.00 93.50 211 ASN A C 1
ATOM 1616 O O . ASN A 1 211 ? -1.372 -16.271 -2.845 1.00 93.50 211 ASN A O 1
ATOM 1620 N N . ASP A 1 212 ? -1.434 -16.815 -5.018 1.00 93.00 212 ASP A N 1
ATOM 1621 C CA . ASP A 1 212 ? 0.023 -16.893 -5.179 1.00 93.00 212 ASP A CA 1
ATOM 1622 C C . ASP A 1 212 ? 0.705 -15.539 -4.945 1.00 93.00 212 ASP A C 1
ATOM 1624 O O . ASP A 1 212 ? 1.736 -15.464 -4.269 1.00 93.00 212 ASP A O 1
ATOM 1628 N N . ILE A 1 213 ? 0.106 -14.452 -5.446 1.00 92.56 213 ILE A N 1
ATOM 1629 C CA . ILE A 1 213 ? 0.586 -13.082 -5.225 1.00 92.56 213 ILE A CA 1
ATOM 1630 C C . ILE A 1 213 ? 0.479 -12.719 -3.744 1.00 92.56 213 ILE A C 1
ATOM 1632 O O . ILE A 1 213 ? 1.443 -12.226 -3.160 1.00 92.56 213 ILE A O 1
ATOM 1636 N N . ILE A 1 214 ? -0.666 -13.003 -3.121 1.00 93.81 214 ILE A N 1
ATOM 1637 C CA . ILE A 1 214 ? -0.904 -12.723 -1.700 1.00 93.81 214 ILE A CA 1
ATOM 1638 C C . ILE A 1 214 ? 0.136 -13.436 -0.829 1.00 93.81 214 ILE A C 1
ATOM 1640 O O . ILE A 1 214 ? 0.751 -12.821 0.043 1.00 93.81 214 ILE A O 1
ATOM 1644 N N . LEU A 1 215 ? 0.373 -14.728 -1.073 1.00 93.44 215 LEU A N 1
ATOM 1645 C CA . LEU A 1 215 ? 1.367 -15.515 -0.343 1.00 93.44 215 LEU A CA 1
ATOM 1646 C C . LEU A 1 215 ? 2.787 -14.972 -0.532 1.00 93.44 215 LEU A C 1
ATOM 1648 O O . LEU A 1 215 ? 3.546 -14.913 0.438 1.00 93.44 215 LEU A O 1
ATOM 1652 N N . ARG A 1 216 ? 3.141 -14.562 -1.755 1.00 92.62 216 ARG A N 1
ATOM 1653 C CA . ARG A 1 216 ? 4.440 -13.950 -2.054 1.00 92.62 216 ARG A CA 1
ATOM 1654 C C . ARG A 1 216 ? 4.633 -12.648 -1.275 1.00 92.62 216 ARG A C 1
ATOM 1656 O O . ARG A 1 216 ? 5.612 -12.536 -0.545 1.00 92.62 216 ARG A O 1
ATOM 1663 N N . LEU A 1 217 ? 3.687 -11.714 -1.377 1.00 91.56 217 LEU A N 1
ATOM 1664 C CA . LEU A 1 217 ? 3.765 -10.401 -0.723 1.00 91.56 217 LEU A CA 1
ATOM 1665 C C . LEU A 1 217 ? 3.778 -10.518 0.807 1.00 91.56 217 LEU A C 1
ATOM 1667 O O . LEU A 1 217 ? 4.535 -9.817 1.474 1.00 91.56 217 LEU A O 1
ATOM 1671 N N . ASN A 1 218 ? 3.005 -11.453 1.366 1.00 92.06 218 ASN A N 1
ATOM 1672 C CA . ASN A 1 218 ? 3.041 -11.747 2.798 1.00 92.06 218 ASN A CA 1
ATOM 1673 C C . ASN A 1 218 ? 4.423 -12.243 3.237 1.00 92.06 218 ASN A C 1
ATOM 1675 O O . ASN A 1 218 ? 4.977 -11.723 4.200 1.00 92.06 218 ASN A O 1
ATOM 1679 N N . ARG A 1 219 ? 5.009 -13.199 2.505 1.00 89.94 219 ARG A N 1
ATOM 1680 C CA . ARG A 1 219 ? 6.344 -13.730 2.814 1.00 89.94 219 ARG A CA 1
ATOM 1681 C C . ARG A 1 219 ? 7.425 -12.654 2.717 1.00 89.94 219 ARG A C 1
ATOM 1683 O O . ARG A 1 219 ? 8.310 -12.607 3.565 1.00 89.94 219 ARG A O 1
ATOM 1690 N N . GLU A 1 220 ? 7.363 -11.807 1.692 1.00 87.25 220 GLU A N 1
ATOM 1691 C CA . GLU A 1 220 ? 8.286 -10.680 1.527 1.00 87.25 220 GLU A CA 1
ATOM 1692 C C . GLU A 1 220 ? 8.200 -9.722 2.717 1.00 87.25 220 GLU A C 1
ATOM 1694 O O . GLU A 1 220 ? 9.229 -9.352 3.279 1.00 87.25 220 GLU A O 1
ATOM 1699 N N . ASN A 1 221 ? 6.990 -9.367 3.153 1.00 88.12 221 ASN A N 1
ATOM 1700 C CA . ASN A 1 221 ? 6.811 -8.513 4.321 1.00 88.12 221 ASN A CA 1
ATOM 1701 C C . ASN A 1 221 ? 7.324 -9.166 5.613 1.00 88.12 221 ASN A C 1
ATOM 1703 O O . ASN A 1 221 ? 8.017 -8.515 6.389 1.00 88.12 221 ASN A O 1
ATOM 1707 N N . ASP A 1 222 ? 7.026 -10.449 5.822 1.00 86.62 222 ASP A N 1
ATOM 1708 C CA . ASP A 1 222 ? 7.463 -11.191 7.008 1.00 86.62 222 ASP A CA 1
ATOM 1709 C C . ASP A 1 222 ? 8.999 -11.305 7.072 1.00 86.62 222 ASP A C 1
ATOM 1711 O O . ASP A 1 222 ? 9.567 -11.284 8.154 1.00 86.62 222 ASP A O 1
ATOM 1715 N N . SER A 1 223 ? 9.686 -11.365 5.923 1.00 82.94 223 SER A N 1
ATOM 1716 C CA . SER A 1 223 ? 11.158 -11.413 5.859 1.00 82.94 223 SER A CA 1
ATOM 1717 C C . SER A 1 223 ? 11.866 -10.086 6.166 1.00 82.94 223 SER A C 1
ATOM 1719 O O . SER A 1 223 ? 13.080 -10.077 6.360 1.00 82.94 223 SER A O 1
ATOM 1721 N N . ARG A 1 224 ? 11.132 -8.966 6.160 1.00 73.38 224 ARG A N 1
ATOM 1722 C CA . ARG A 1 224 ? 11.671 -7.612 6.379 1.00 73.38 224 ARG A CA 1
ATOM 1723 C C . ARG A 1 224 ? 11.597 -7.149 7.833 1.00 73.38 224 ARG A C 1
ATOM 1725 O O . ARG A 1 224 ? 12.229 -6.148 8.162 1.00 73.38 224 ARG A O 1
ATOM 1732 N N . ARG A 1 225 ? 10.790 -7.816 8.655 1.00 64.94 225 ARG A N 1
ATOM 1733 C CA . ARG A 1 225 ? 10.650 -7.543 10.089 1.00 64.94 225 ARG A CA 1
ATOM 1734 C C . ARG A 1 225 ? 11.655 -8.356 10.892 1.00 64.94 225 ARG A C 1
ATOM 1736 O O . ARG A 1 225 ? 12.144 -7.798 11.895 1.00 64.94 225 ARG A O 1
#